Protein AF-0000000071240673 (afdb_homodimer)

Sequence (258 aa):
MHLFNLFVQILSVNHALSIVFADEPKLVPLQKIVELLENSTYVLTCNLFSGAKPIFFEWNKNGQKFSGTTNVRMENTNHYSLLTMTSLTAADSATYECIAKNAYGTASTSTQFVIKGLTEKKIISMKLCMHLFNLFVQILSVNHALSIVFADEPKLVPLQKIVELLENSTYVLTCNLFSGAKPIFFEWNKNGQKFSGTTNVRMENTNHYSLLTMTSLTAADSATYECIAKNAYGTASTSTQFVIKGLTEKKIISMKLC

pLDDT: mean 80.75, std 25.87, range [23.19, 98.81]

Radius of gyration: 22.99 Å; Cα contacts (8 Å, |Δi|>4): 540; chains: 2; bounding box: 48×84×55 Å

Organism: Dermatophagoides farinae (NCBI:txid6954)

Structure (mmCIF, N/CA/C/O backbone):
data_AF-0000000071240673-model_v1
#
loop_
_entity.id
_entity.type
_entity.pdbx_description
1 polymer 'Ig-like domain-containing protein'
#
loop_
_atom_site.group_PDB
_atom_site.id
_atom_site.type_symbol
_atom_site.label_atom_id
_atom_site.label_alt_id
_atom_site.label_comp_id
_atom_site.label_asym_id
_atom_site.label_entity_id
_atom_site.label_seq_id
_atom_site.pdbx_PDB_ins_code
_atom_site.Cartn_x
_atom_site.Cartn_y
_atom_site.Cartn_z
_atom_site.occupancy
_atom_site.B_iso_or_equiv
_atom_site.auth_seq_id
_atom_site.auth_comp_id
_atom_site.auth_asym_id
_atom_site.auth_atom_id
_atom_site.pdbx_PDB_model_num
ATOM 1 N N . MET A 1 1 ? 22.266 -17.406 -26.828 1 23.42 1 MET A N 1
ATOM 2 C CA . MET A 1 1 ? 21.484 -18.641 -26.969 1 23.42 1 MET A CA 1
ATOM 3 C C . MET A 1 1 ? 21.078 -19.188 -25.594 1 23.42 1 MET A C 1
ATOM 5 O O . MET A 1 1 ? 21.781 -20.016 -25.016 1 23.42 1 MET A O 1
ATOM 9 N N . HIS A 1 2 ? 20.703 -18.312 -24.531 1 27.5 2 HIS A N 1
ATOM 10 C CA . HIS A 1 2 ? 20.578 -18.609 -23.109 1 27.5 2 HIS A CA 1
ATOM 11 C C . HIS A 1 2 ? 19.438 -19.594 -22.859 1 27.5 2 HIS A C 1
ATOM 13 O O . HIS A 1 2 ? 18.312 -19.391 -23.328 1 27.5 2 HIS A O 1
ATOM 19 N N . LEU A 1 3 ? 19.734 -20.922 -22.703 1 25.48 3 LEU A N 1
ATOM 20 C CA . LEU A 1 3 ? 18.922 -22.094 -22.422 1 25.48 3 LEU A CA 1
ATOM 21 C C . LEU A 1 3 ? 17.984 -21.844 -21.234 1 25.48 3 LEU A C 1
ATOM 23 O O . LEU A 1 3 ? 18.438 -21.5 -20.141 1 25.48 3 LEU A O 1
ATOM 27 N N . PHE A 1 4 ? 16.797 -21.375 -21.5 1 32.38 4 PHE A N 1
ATOM 28 C CA . PHE A 1 4 ? 15.688 -21.328 -20.562 1 32.38 4 PHE A CA 1
ATOM 29 C C . PHE A 1 4 ? 15.516 -22.688 -19.875 1 32.38 4 PHE A C 1
ATOM 31 O O . PHE A 1 4 ? 15.188 -23.672 -20.516 1 32.38 4 PHE A O 1
ATOM 38 N N . ASN A 1 5 ? 16.438 -23 -18.938 1 30.55 5 ASN A N 1
ATOM 39 C CA . ASN A 1 5 ? 16.312 -24.25 -18.219 1 30.55 5 ASN A CA 1
ATOM 40 C C . ASN A 1 5 ? 14.875 -24.531 -17.781 1 30.55 5 ASN A C 1
ATOM 42 O O . ASN A 1 5 ? 14.367 -23.891 -16.875 1 30.55 5 ASN A O 1
ATOM 46 N N . LEU A 1 6 ? 14.031 -24.859 -18.766 1 33.5 6 LEU A N 1
ATOM 47 C CA . LEU A 1 6 ? 12.711 -25.438 -18.562 1 33.5 6 LEU A CA 1
ATOM 48 C C . LEU A 1 6 ? 12.781 -26.641 -17.625 1 33.5 6 LEU A C 1
ATOM 50 O O . LEU A 1 6 ? 13.312 -27.688 -17.984 1 33.5 6 LEU A O 1
ATOM 54 N N . PHE A 1 7 ? 13.195 -26.438 -16.406 1 32.06 7 PHE A N 1
ATOM 55 C CA . PHE A 1 7 ? 13.133 -27.594 -15.523 1 32.06 7 PHE A CA 1
ATOM 56 C C . PHE A 1 7 ? 11.742 -28.219 -15.539 1 32.06 7 PHE A C 1
ATOM 58 O O . PHE A 1 7 ? 10.805 -27.672 -14.953 1 32.06 7 PHE A O 1
ATOM 65 N N . VAL A 1 8 ? 11.422 -28.781 -16.734 1 35.97 8 VAL A N 1
ATOM 66 C CA . VAL A 1 8 ? 10.25 -29.625 -16.938 1 35.97 8 VAL A CA 1
ATOM 67 C C . VAL A 1 8 ? 10.344 -30.859 -16.047 1 35.97 8 VAL A C 1
ATOM 69 O O . VAL A 1 8 ? 11.258 -31.672 -16.219 1 35.97 8 VAL A O 1
ATOM 72 N N . GLN A 1 9 ? 10.242 -30.766 -14.688 1 34.12 9 GLN A N 1
ATOM 73 C CA . GLN A 1 9 ? 10.086 -32.062 -14.062 1 34.12 9 GLN A CA 1
ATOM 74 C C . GLN A 1 9 ? 8.891 -32.844 -14.641 1 34.12 9 GLN A C 1
ATOM 76 O O . GLN A 1 9 ? 7.766 -32.344 -14.602 1 34.12 9 GLN A O 1
ATOM 81 N N . ILE A 1 10 ? 9.125 -33.562 -15.711 1 35.81 10 ILE A N 1
ATOM 82 C CA . ILE A 1 10 ? 8.281 -34.531 -16.359 1 35.81 10 ILE A CA 1
ATOM 83 C C . ILE A 1 10 ? 7.812 -35.562 -15.352 1 35.81 10 ILE A C 1
ATOM 85 O O . ILE A 1 10 ? 8.609 -36.375 -14.875 1 35.81 10 ILE A O 1
ATOM 89 N N . LEU A 1 11 ? 7.02 -35.281 -14.273 1 37.56 11 LEU A N 1
ATOM 90 C CA . LEU A 1 11 ? 6.422 -36.438 -13.625 1 37.56 11 LEU A CA 1
ATOM 91 C C . LEU A 1 11 ? 5.496 -37.188 -14.586 1 37.56 11 LEU A C 1
ATOM 93 O O . LEU A 1 11 ? 4.855 -36.562 -15.438 1 37.56 11 LEU A O 1
ATOM 97 N N . SER A 1 12 ? 5.641 -38.469 -14.82 1 34.69 12 SER A N 1
ATOM 98 C CA . SER A 1 12 ? 5 -39.531 -15.594 1 34.69 12 SER A CA 1
ATOM 99 C C . SER A 1 12 ? 3.484 -39.344 -15.602 1 34.69 12 SER A C 1
ATOM 101 O O . SER A 1 12 ? 2.838 -39.562 -16.625 1 34.69 12 SER A O 1
ATOM 103 N N . VAL A 1 13 ? 2.672 -39.812 -14.516 1 37.97 13 VAL A N 1
ATOM 104 C CA . VAL A 1 13 ? 1.324 -40.312 -14.734 1 37.97 13 VAL A CA 1
ATOM 105 C C . VAL A 1 13 ? 0.466 -39.25 -15.406 1 37.97 13 VAL A C 1
ATOM 107 O O . VAL A 1 13 ? 0.858 -38.094 -15.477 1 37.97 13 VAL A O 1
ATOM 110 N N . ASN A 1 14 ? -1.112 -39.406 -15.438 1 40.09 14 ASN A N 1
ATOM 111 C CA . ASN A 1 14 ? -2.082 -38.531 -16.094 1 40.09 14 ASN A CA 1
ATOM 112 C C . ASN A 1 14 ? -1.796 -37.062 -15.797 1 40.09 14 ASN A C 1
ATOM 114 O O . ASN A 1 14 ? -2.383 -36.469 -14.883 1 40.09 14 ASN A O 1
ATOM 118 N N . HIS A 1 15 ? -0.65 -36.781 -15.266 1 37.59 15 HIS A N 1
ATOM 119 C CA . HIS A 1 15 ? -0.231 -35.75 -14.32 1 37.59 15 HIS A CA 1
ATOM 120 C C . HIS A 1 15 ? -0.161 -34.375 -14.984 1 37.59 15 HIS A C 1
ATOM 122 O O . HIS A 1 15 ? 0.505 -34.219 -16.016 1 37.59 15 HIS A O 1
ATOM 128 N N . ALA A 1 16 ? -1.284 -33.625 -14.992 1 38.06 16 ALA A N 1
ATOM 129 C CA . ALA A 1 16 ? -1.312 -32.219 -15.359 1 38.06 16 ALA A CA 1
ATOM 130 C C . ALA A 1 16 ? -0.001 -31.531 -14.992 1 38.06 16 ALA A C 1
ATOM 132 O O . ALA A 1 16 ? 0.542 -31.766 -13.906 1 38.06 16 ALA A O 1
ATOM 133 N N . LEU A 1 17 ? 0.947 -31.5 -15.844 1 39.84 17 LEU A N 1
ATOM 134 C CA . LEU A 1 17 ? 2.176 -30.719 -15.773 1 39.84 17 LEU A CA 1
ATOM 135 C C . LEU A 1 17 ? 1.91 -29.344 -15.164 1 39.84 17 LEU A C 1
ATOM 137 O O . LEU A 1 17 ? 1.191 -28.531 -15.75 1 39.84 17 LEU A O 1
ATOM 141 N N . SER A 1 18 ? 1.437 -29.375 -13.906 1 42.78 18 SER A N 1
ATOM 142 C CA . SER A 1 18 ? 1.469 -28 -13.406 1 42.78 18 SER A CA 1
ATOM 143 C C . SER A 1 18 ? 2.857 -27.391 -13.562 1 42.78 18 SER A C 1
ATOM 145 O O . SER A 1 18 ? 3.822 -27.875 -12.961 1 42.78 18 SER A O 1
ATOM 147 N N . ILE A 1 19 ? 3.363 -27.281 -14.75 1 43.53 19 ILE A N 1
ATOM 148 C CA . ILE A 1 19 ? 4.594 -26.531 -14.992 1 43.53 19 ILE A CA 1
ATOM 149 C C . ILE A 1 19 ? 4.625 -25.297 -14.109 1 43.53 19 ILE A C 1
ATOM 151 O O . ILE A 1 19 ? 3.775 -24.406 -14.242 1 43.53 19 ILE A O 1
ATOM 155 N N . VAL A 1 20 ? 4.816 -25.5 -12.875 1 45.72 20 VAL A N 1
ATOM 156 C CA . VAL A 1 20 ? 5.117 -24.281 -12.117 1 45.72 20 VAL A CA 1
ATOM 157 C C . VAL A 1 20 ? 6.324 -23.578 -12.727 1 45.72 20 VAL A C 1
ATOM 159 O O . VAL A 1 20 ? 7.426 -24.141 -12.758 1 45.72 20 VAL A O 1
ATOM 162 N N . PHE A 1 21 ? 6.293 -23.047 -13.961 1 49.56 21 PHE A N 1
ATOM 163 C CA . PHE A 1 21 ? 7.32 -22.219 -14.586 1 49.56 21 PHE A CA 1
ATOM 164 C C . PHE A 1 21 ? 7.992 -21.328 -13.555 1 49.56 21 PHE A C 1
ATOM 166 O O . PHE A 1 21 ? 7.328 -20.797 -12.664 1 49.56 21 PHE A O 1
ATOM 173 N N . ALA A 1 22 ? 9.32 -21.781 -13.234 1 64.31 22 ALA A N 1
ATOM 174 C CA . ALA A 1 22 ? 10.25 -20.844 -12.617 1 64.31 22 ALA A CA 1
ATOM 175 C C . ALA A 1 22 ? 10.141 -19.469 -13.258 1 64.31 22 ALA A C 1
ATOM 177 O O . ALA A 1 22 ? 10.445 -19.297 -14.438 1 64.31 22 ALA A O 1
ATOM 178 N N . ASP A 1 23 ? 9.484 -18.562 -12.82 1 86.69 23 ASP A N 1
ATOM 179 C CA . ASP A 1 23 ? 9.141 -17.297 -13.453 1 86.69 23 ASP A CA 1
ATOM 180 C C . ASP A 1 23 ? 9.844 -16.125 -12.766 1 86.69 23 ASP A C 1
ATOM 182 O O . ASP A 1 23 ? 10.07 -16.156 -11.555 1 86.69 23 ASP A O 1
ATOM 186 N N . GLU A 1 24 ? 10.383 -15.352 -13.664 1 95.62 24 GLU A N 1
ATOM 187 C CA . GLU A 1 24 ? 10.891 -14.062 -13.195 1 95.62 24 GLU A CA 1
ATOM 188 C C . GLU A 1 24 ? 9.812 -13.281 -12.453 1 95.62 24 GLU A C 1
ATOM 190 O O . GLU A 1 24 ? 8.625 -13.562 -12.602 1 95.62 24 GLU A O 1
ATOM 195 N N . PRO A 1 25 ? 10.258 -12.406 -11.68 1 97.69 25 PRO A N 1
ATOM 196 C CA . PRO A 1 25 ? 9.242 -11.641 -10.945 1 97.69 25 PRO A CA 1
ATOM 197 C C . PRO A 1 25 ? 8.383 -10.773 -11.867 1 97.69 25 PRO A C 1
ATOM 199 O O . PRO A 1 25 ? 8.883 -10.234 -12.859 1 97.69 25 PRO A O 1
ATOM 202 N N . LYS A 1 26 ? 7.172 -10.727 -11.539 1 96.94 26 LYS A N 1
ATOM 203 C CA . LYS A 1 26 ? 6.223 -9.719 -12 1 96.94 26 LYS A CA 1
ATOM 204 C C . LYS A 1 26 ? 5.598 -8.969 -10.828 1 96.94 26 LYS A C 1
ATOM 206 O O . LYS A 1 26 ? 5.156 -9.586 -9.852 1 96.94 26 LYS A O 1
ATOM 211 N N . LEU A 1 27 ? 5.582 -7.648 -10.953 1 98.56 27 LEU A N 1
ATOM 212 C CA . LEU A 1 27 ? 5.117 -6.836 -9.836 1 98.56 27 LEU A CA 1
ATOM 213 C C . LEU A 1 27 ? 3.76 -6.211 -10.141 1 98.56 27 LEU A C 1
ATOM 215 O O . LEU A 1 27 ? 3.459 -5.914 -11.305 1 98.56 27 LEU A O 1
ATOM 219 N N . VAL A 1 28 ? 2.984 -6.086 -9.078 1 98.5 28 VAL A N 1
ATOM 220 C CA . VAL A 1 28 ? 1.795 -5.254 -9.195 1 98.5 28 VAL A CA 1
ATOM 221 C C . VAL A 1 28 ? 2.203 -3.791 -9.375 1 98.5 28 VAL A C 1
ATOM 223 O O . VAL A 1 28 ? 2.994 -3.264 -8.586 1 98.5 28 VAL A O 1
ATOM 226 N N . PRO A 1 29 ? 1.621 -3.121 -10.352 1 98.44 29 PRO A N 1
ATOM 227 C CA . PRO A 1 29 ? 2.061 -1.748 -10.609 1 98.44 29 PRO A CA 1
ATOM 228 C C . PRO A 1 29 ? 1.709 -0.794 -9.469 1 98.44 29 PRO A C 1
ATOM 230 O O . PRO A 1 29 ? 0.627 -0.898 -8.883 1 98.44 29 PRO A O 1
ATOM 233 N N . LEU A 1 30 ? 2.633 0.106 -9.219 1 98.44 30 LEU A N 1
ATOM 234 C CA . LEU A 1 30 ? 2.383 1.184 -8.266 1 98.44 30 LEU A CA 1
ATOM 235 C C . LEU A 1 30 ? 1.631 2.33 -8.93 1 98.44 30 LEU A C 1
ATOM 237 O O . LEU A 1 30 ? 1.636 2.453 -10.156 1 98.44 30 LEU A O 1
ATOM 241 N N . GLN A 1 31 ? 0.967 3.094 -8.047 1 96.94 31 GLN A N 1
ATOM 242 C CA . GLN A 1 31 ? 0.428 4.352 -8.562 1 96.94 31 GLN A CA 1
ATOM 243 C C . GLN A 1 31 ? 1.536 5.238 -9.117 1 96.94 31 GLN A C 1
ATOM 245 O O . GLN A 1 31 ? 2.641 5.281 -8.57 1 96.94 31 GLN A O 1
ATOM 250 N N . LYS A 1 32 ? 1.143 5.977 -10.164 1 96.06 32 LYS A N 1
ATOM 251 C CA . LYS A 1 32 ? 2.182 6.75 -10.836 1 96.06 32 LYS A CA 1
ATOM 252 C C . LYS A 1 32 ? 2.613 7.945 -9.984 1 96.06 32 LYS A C 1
ATOM 254 O O . LYS A 1 32 ? 3.807 8.219 -9.859 1 96.06 32 LYS A O 1
ATOM 259 N N . ILE A 1 33 ? 1.623 8.656 -9.539 1 96.56 33 ILE A N 1
ATOM 260 C CA . ILE A 1 33 ? 1.901 9.836 -8.719 1 96.56 33 ILE A CA 1
ATOM 261 C C . ILE A 1 33 ? 1.105 9.758 -7.422 1 96.56 33 ILE A C 1
ATOM 263 O O . ILE A 1 33 ? -0.074 9.398 -7.426 1 96.56 33 ILE A O 1
ATOM 267 N N . VAL A 1 34 ? 1.774 10.062 -6.32 1 97.81 34 VAL A N 1
ATOM 268 C CA . VAL A 1 34 ? 1.133 10.125 -5.012 1 97.81 34 VAL A CA 1
ATOM 269 C C . VAL A 1 34 ? 1.397 11.484 -4.371 1 97.81 34 VAL A C 1
ATOM 271 O O . VAL A 1 34 ? 2.551 11.906 -4.242 1 97.81 34 VAL A O 1
ATOM 274 N N . GLU A 1 35 ? 0.333 12.164 -4.004 1 97.56 35 GLU A N 1
ATOM 275 C CA . GLU A 1 35 ? 0.456 13.422 -3.283 1 97.56 35 GLU A CA 1
ATOM 276 C C . GLU A 1 35 ? 0.343 13.219 -1.776 1 97.56 35 GLU A C 1
ATOM 278 O O . GLU A 1 35 ? -0.621 12.617 -1.299 1 97.56 35 GLU A O 1
ATOM 283 N N . LEU A 1 36 ? 1.31 13.828 -1.082 1 97.81 36 LEU A N 1
ATOM 284 C CA . LEU A 1 36 ? 1.383 13.641 0.363 1 97.81 36 LEU A CA 1
ATOM 285 C C . LEU A 1 36 ? 1.582 14.977 1.076 1 97.81 36 LEU A C 1
ATOM 287 O O . LEU A 1 36 ? 1.964 15.969 0.451 1 97.81 36 LEU A O 1
ATOM 291 N N . LEU A 1 37 ? 1.291 14.938 2.365 1 95.56 37 LEU A N 1
ATOM 292 C CA . LEU A 1 37 ? 1.432 16.141 3.17 1 95.56 37 LEU A CA 1
ATOM 293 C C . LEU A 1 37 ? 2.727 16.109 3.975 1 95.56 37 LEU A C 1
ATOM 295 O O . LEU A 1 37 ? 3.117 15.07 4.492 1 95.56 37 LEU A O 1
ATOM 299 N N . GLU A 1 38 ? 3.285 17.297 4.145 1 95.19 38 GLU A N 1
ATOM 300 C CA . GLU A 1 38 ? 4.469 17.422 4.992 1 95.19 38 GLU A CA 1
ATOM 301 C C . GLU A 1 38 ? 4.184 16.922 6.406 1 95.19 38 GLU A C 1
ATOM 303 O O . GLU A 1 38 ? 3.062 17.062 6.902 1 95.19 38 GLU A O 1
ATOM 308 N N . ASN A 1 39 ? 5.191 16.312 7.027 1 94.31 39 ASN A N 1
ATOM 309 C CA . ASN A 1 39 ? 5.199 15.852 8.406 1 94.31 39 ASN A CA 1
ATOM 310 C C . ASN A 1 39 ? 4.281 14.648 8.602 1 94.31 39 ASN A C 1
ATOM 312 O O . ASN A 1 39 ? 4.02 14.234 9.734 1 94.31 39 ASN A O 1
ATOM 316 N N . SER A 1 40 ? 3.818 14.125 7.488 1 95.44 40 SER A N 1
ATOM 317 C CA . SER A 1 40 ? 2.957 12.953 7.582 1 95.44 40 SER A CA 1
ATOM 318 C C . SER A 1 40 ? 3.77 11.664 7.523 1 95.44 40 SER A C 1
ATOM 320 O O . SER A 1 40 ? 4.98 11.695 7.297 1 95.44 40 SER A O 1
ATOM 322 N N . THR A 1 41 ? 3.146 10.609 7.93 1 97.31 41 THR A N 1
ATOM 323 C CA . THR A 1 41 ? 3.646 9.25 7.77 1 97.31 41 THR A CA 1
ATOM 324 C C . THR A 1 41 ? 2.975 8.562 6.586 1 97.31 41 THR A C 1
ATOM 326 O O . THR A 1 41 ? 1.765 8.695 6.387 1 97.31 41 THR A O 1
ATOM 329 N N . TYR A 1 42 ? 3.793 7.902 5.812 1 97.94 42 TYR A N 1
ATOM 330 C CA . TYR A 1 42 ? 3.26 7.18 4.66 1 97.94 42 TYR A CA 1
ATOM 331 C C . TYR A 1 42 ? 3.873 5.789 4.559 1 97.94 42 TYR A C 1
ATOM 333 O O . TYR A 1 42 ? 5.074 5.617 4.773 1 97.94 42 TYR A O 1
ATOM 341 N N . VAL A 1 43 ? 3.055 4.781 4.25 1 98.19 43 VAL A N 1
ATOM 342 C CA . VAL A 1 43 ? 3.494 3.408 4.027 1 98.19 43 VAL A CA 1
ATOM 343 C C . VAL A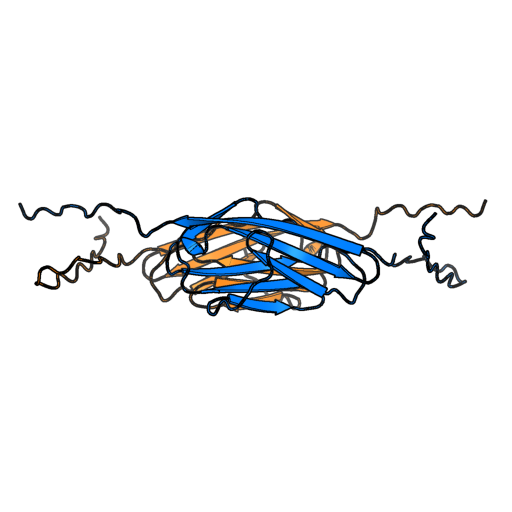 1 43 ? 3.205 3 2.584 1 98.19 43 VAL A C 1
ATOM 345 O O . VAL A 1 43 ? 2.057 3.053 2.137 1 98.19 43 VAL A O 1
ATOM 348 N N . LEU A 1 44 ? 4.203 2.596 1.885 1 98.19 44 LEU A N 1
ATOM 349 C CA . LEU A 1 44 ? 4.137 2.129 0.504 1 98.19 44 LEU A CA 1
ATOM 350 C C . LEU A 1 44 ? 4.402 0.629 0.424 1 98.19 44 LEU A C 1
ATOM 352 O O . LEU A 1 44 ? 5.367 0.132 1.005 1 98.19 44 LEU A O 1
ATOM 356 N N . THR A 1 45 ? 3.52 -0.104 -0.227 1 98.44 45 THR A N 1
ATOM 357 C CA . THR A 1 45 ? 3.701 -1.546 -0.353 1 98.44 45 THR A CA 1
ATOM 358 C C . THR A 1 45 ? 3.975 -1.933 -1.804 1 98.44 45 THR A C 1
ATOM 360 O O . THR A 1 45 ? 3.281 -1.475 -2.715 1 98.44 45 THR A O 1
ATOM 363 N N . CYS A 1 46 ? 4.98 -2.695 -1.989 1 98.81 46 CYS A N 1
ATOM 364 C CA . CYS A 1 46 ? 5.305 -3.332 -3.262 1 98.81 46 CYS A CA 1
ATOM 365 C C . CYS A 1 46 ? 4.957 -4.816 -3.234 1 98.81 46 CYS A C 1
ATOM 367 O O . CYS A 1 46 ? 5.531 -5.578 -2.455 1 98.81 46 CYS A O 1
ATOM 369 N N . ASN A 1 47 ? 4.047 -5.223 -4.176 1 98.75 47 ASN A N 1
ATOM 370 C CA . ASN A 1 47 ? 3.521 -6.586 -4.152 1 98.75 47 ASN A CA 1
ATOM 371 C C . ASN A 1 47 ? 3.994 -7.391 -5.359 1 98.75 47 ASN A C 1
ATOM 373 O O . ASN A 1 47 ? 4.031 -6.875 -6.477 1 98.75 47 ASN A O 1
ATOM 377 N N . LEU A 1 48 ? 4.312 -8.625 -5.008 1 98.19 48 LEU A N 1
ATOM 378 C CA . LEU A 1 48 ? 4.602 -9.586 -6.07 1 98.19 48 LEU A CA 1
ATOM 379 C C . LEU A 1 48 ? 3.316 -10.062 -6.738 1 98.19 48 LEU A C 1
ATOM 381 O O . LEU A 1 48 ? 2.363 -10.445 -6.059 1 98.19 48 LEU A O 1
ATOM 385 N N . PHE A 1 49 ? 3.26 -9.906 -8.078 1 96.94 49 PHE A N 1
ATOM 386 C CA . PHE A 1 49 ? 2.168 -10.516 -8.82 1 96.94 49 PHE A CA 1
ATOM 387 C C . PHE A 1 49 ? 2.418 -12.008 -9.023 1 96.94 49 PHE A C 1
ATOM 389 O O . PHE A 1 49 ? 1.558 -12.836 -8.719 1 96.94 49 PHE A O 1
ATOM 396 N N . SER A 1 50 ? 3.607 -12.258 -9.492 1 93.62 50 SER A N 1
ATOM 397 C CA . SER A 1 50 ? 4.09 -13.625 -9.672 1 93.62 50 SER A CA 1
ATOM 398 C C . SER A 1 50 ? 5.617 -13.672 -9.664 1 93.62 50 SER A C 1
ATOM 400 O O . SER A 1 50 ? 6.277 -12.648 -9.797 1 93.62 50 SER A O 1
ATOM 402 N N . GLY A 1 51 ? 6.09 -14.977 -9.406 1 94.62 51 GLY A N 1
ATOM 403 C CA . GLY A 1 51 ? 7.531 -15.195 -9.414 1 94.62 51 GLY A CA 1
ATOM 404 C C . GLY A 1 51 ? 7.969 -16.312 -8.484 1 94.62 51 GLY A C 1
ATOM 405 O O . GLY A 1 51 ? 7.422 -16.469 -7.395 1 94.62 51 GLY A O 1
ATOM 406 N N . ALA A 1 52 ? 9.023 -16.969 -8.961 1 93.62 52 ALA A N 1
ATOM 407 C CA . ALA A 1 52 ? 9.555 -18.062 -8.156 1 93.62 52 ALA A CA 1
ATOM 408 C C . ALA A 1 52 ? 10.273 -17.531 -6.914 1 93.62 52 ALA A C 1
ATOM 410 O O . ALA A 1 52 ? 10.969 -16.516 -6.98 1 93.62 52 ALA A O 1
ATOM 411 N N . LYS A 1 53 ? 10.062 -18.297 -5.871 1 94.62 53 LYS A N 1
ATOM 412 C CA . LYS A 1 53 ? 10.758 -17.922 -4.637 1 94.62 53 LYS A CA 1
ATOM 413 C C . LYS A 1 53 ? 12.133 -18.578 -4.562 1 94.62 53 LYS A C 1
ATOM 415 O O . LYS A 1 53 ? 12.344 -19.656 -5.129 1 94.62 53 LYS A O 1
ATOM 420 N N . PRO A 1 54 ? 13.07 -17.938 -3.906 1 97 54 PRO A N 1
ATOM 421 C CA . PRO A 1 54 ? 12.945 -16.734 -3.092 1 97 54 PRO A CA 1
ATOM 422 C C . PRO A 1 54 ? 12.984 -15.453 -3.924 1 97 54 PRO A C 1
ATOM 424 O O . PRO A 1 54 ? 13.609 -15.422 -4.988 1 97 54 PRO A O 1
ATOM 427 N N . ILE A 1 55 ? 12.258 -14.43 -3.406 1 97.81 55 ILE A N 1
ATOM 428 C CA . ILE A 1 55 ? 12.242 -13.094 -3.992 1 97.81 55 ILE A CA 1
ATOM 429 C C . ILE A 1 55 ? 13.016 -12.125 -3.096 1 97.81 55 ILE A C 1
ATOM 431 O O . ILE A 1 55 ? 12.828 -12.109 -1.878 1 97.81 55 ILE A O 1
ATOM 435 N N . PHE A 1 56 ? 13.852 -11.281 -3.719 1 98.25 56 PHE A N 1
ATOM 436 C CA . PHE A 1 56 ? 14.57 -10.234 -3.004 1 98.25 56 PHE A CA 1
ATOM 437 C C . PHE A 1 56 ? 14.125 -8.859 -3.469 1 98.25 56 PHE A C 1
ATOM 439 O O . PHE A 1 56 ? 14.164 -8.555 -4.664 1 98.25 56 PHE A O 1
ATOM 446 N N . PHE A 1 57 ? 13.781 -8.023 -2.467 1 98.19 57 PHE A N 1
ATOM 447 C CA . PHE A 1 57 ? 13.312 -6.68 -2.793 1 98.19 57 PHE A CA 1
ATOM 448 C C . PHE A 1 57 ? 14.367 -5.637 -2.438 1 98.19 57 PHE A C 1
ATOM 450 O O . PHE A 1 57 ? 15.094 -5.789 -1.452 1 98.19 57 PHE A O 1
ATOM 457 N N . GLU A 1 58 ? 14.336 -4.609 -3.273 1 97.06 58 GLU A N 1
ATOM 458 C CA . GLU A 1 58 ? 15.109 -3.396 -3.025 1 97.06 58 GLU A CA 1
ATOM 459 C C . GLU A 1 58 ? 14.312 -2.148 -3.406 1 97.06 58 GLU A C 1
ATOM 461 O O . GLU A 1 58 ? 13.406 -2.215 -4.234 1 97.06 58 GLU A O 1
ATOM 466 N N . TRP A 1 59 ? 14.719 -1.086 -2.74 1 97.38 59 TRP A N 1
ATOM 467 C CA . TRP A 1 59 ? 14.125 0.199 -3.092 1 97.38 59 TRP A CA 1
ATOM 468 C C . TRP A 1 59 ? 15.195 1.208 -3.482 1 97.38 59 TRP A C 1
ATOM 470 O O . TRP A 1 59 ? 16.25 1.276 -2.85 1 97.38 59 TRP A O 1
ATOM 480 N N . ASN A 1 60 ? 14.844 1.945 -4.523 1 97.06 60 ASN A N 1
ATOM 481 C CA . ASN A 1 60 ? 15.672 3.084 -4.906 1 97.06 60 ASN A CA 1
ATOM 482 C C . ASN A 1 60 ? 14.914 4.398 -4.777 1 97.06 60 ASN A C 1
ATOM 484 O O . ASN A 1 60 ? 13.719 4.457 -5.062 1 97.06 60 ASN A O 1
ATOM 488 N N . LYS A 1 61 ? 15.617 5.359 -4.32 1 96.62 61 LYS A N 1
ATOM 489 C CA . LYS A 1 61 ? 15.172 6.746 -4.344 1 96.62 61 LYS A CA 1
ATOM 490 C C . LYS A 1 61 ? 15.984 7.566 -5.348 1 96.62 61 LYS A C 1
ATOM 492 O O . LYS A 1 61 ? 17.188 7.727 -5.191 1 96.62 61 LYS A O 1
ATOM 497 N N . ASN A 1 62 ? 15.242 8.062 -6.332 1 96.5 62 ASN A N 1
ATOM 498 C CA . ASN A 1 62 ? 15.906 8.789 -7.406 1 96.5 62 ASN A CA 1
ATOM 499 C C . ASN A 1 62 ? 17.078 7.988 -7.988 1 96.5 62 ASN A C 1
ATOM 501 O O . ASN A 1 62 ? 18.172 8.523 -8.18 1 96.5 62 ASN A O 1
ATOM 505 N N . GLY A 1 63 ? 16.812 6.777 -8.133 1 96.25 63 GLY A N 1
ATOM 506 C CA . GLY A 1 63 ? 17.766 5.922 -8.828 1 96.25 63 GLY A CA 1
ATOM 507 C C . GLY A 1 63 ? 18.891 5.441 -7.938 1 96.25 63 GLY A C 1
ATOM 508 O O . GLY A 1 63 ? 19.766 4.695 -8.383 1 96.25 63 GLY A O 1
ATOM 509 N N . GLN A 1 64 ? 18.859 5.809 -6.695 1 94.81 64 GLN A N 1
ATOM 510 C CA . GLN A 1 64 ? 19.906 5.395 -5.766 1 94.81 64 GLN A CA 1
ATOM 511 C C . GLN A 1 64 ? 19.312 4.609 -4.594 1 94.81 64 GLN A C 1
ATOM 513 O O . GLN A 1 64 ? 18.219 4.902 -4.137 1 94.81 64 GLN A O 1
ATOM 518 N N . LYS A 1 65 ? 20.203 3.682 -4.109 1 91.88 65 LYS A N 1
ATOM 519 C CA . LYS A 1 65 ? 19.797 2.951 -2.914 1 91.88 65 LYS A CA 1
ATOM 520 C C . LYS A 1 65 ? 19.641 3.887 -1.719 1 91.88 65 LYS A C 1
ATOM 522 O O . LYS A 1 65 ? 20.312 4.914 -1.641 1 91.88 65 LYS A O 1
ATOM 527 N N . PHE A 1 66 ? 18.641 3.514 -0.845 1 86.75 66 PHE A N 1
ATOM 528 C CA . PHE A 1 66 ? 18.469 4.32 0.36 1 86.75 66 PHE A CA 1
ATOM 529 C C . PHE A 1 66 ? 19.766 4.352 1.17 1 86.75 66 PHE A C 1
ATOM 531 O O . PHE A 1 66 ? 20.438 3.33 1.306 1 86.75 66 PHE A O 1
ATOM 538 N N . SER A 1 67 ? 20.234 5.465 1.361 1 75.62 67 SER A N 1
ATOM 539 C CA . SER A 1 67 ? 21.422 5.602 2.191 1 75.62 67 SER A CA 1
ATOM 540 C C . SER A 1 67 ? 21.156 6.488 3.402 1 75.62 67 SER A C 1
ATOM 542 O O . SER A 1 67 ? 20.797 7.66 3.254 1 75.62 67 SER A O 1
ATOM 544 N N . GLY A 1 68 ? 21.344 5.875 4.559 1 67.94 68 GLY A N 1
ATOM 545 C CA . GLY A 1 68 ? 21.453 6.699 5.75 1 67.94 68 GLY A CA 1
ATOM 546 C C . GLY A 1 68 ? 20.141 7.387 6.121 1 67.94 68 GLY A C 1
ATOM 547 O O . GLY A 1 68 ? 20.156 8.477 6.691 1 67.94 68 GLY A O 1
ATOM 548 N N . THR A 1 69 ? 19.109 7.133 5.523 1 75.25 69 THR A N 1
ATOM 549 C CA . THR A 1 69 ? 17.875 7.816 5.887 1 75.25 69 THR A CA 1
ATOM 550 C C . THR A 1 69 ? 17.297 7.234 7.172 1 75.25 69 THR A C 1
ATOM 552 O O . THR A 1 69 ? 17.219 6.012 7.328 1 75.25 69 THR A O 1
ATOM 555 N N . THR A 1 70 ? 17.047 8.156 8.117 1 85.38 70 THR A N 1
ATOM 556 C CA . THR A 1 70 ? 16.594 7.711 9.43 1 85.38 70 THR A CA 1
ATOM 557 C C . THR A 1 70 ? 15.07 7.609 9.469 1 85.38 70 THR A C 1
ATOM 559 O O . THR A 1 70 ? 14.516 6.969 10.359 1 85.38 70 THR A O 1
ATOM 562 N N . ASN A 1 71 ? 14.43 8.227 8.508 1 93.38 71 ASN A N 1
ATOM 563 C CA . ASN A 1 71 ? 12.969 8.273 8.586 1 93.38 71 ASN A CA 1
ATOM 564 C C . ASN A 1 71 ? 12.328 7.191 7.723 1 93.38 71 ASN A C 1
ATOM 566 O O . ASN A 1 71 ? 11.141 7.273 7.402 1 93.38 71 ASN A O 1
ATOM 570 N N . VAL A 1 72 ? 13.148 6.246 7.273 1 94.88 72 VAL A N 1
ATOM 571 C CA . VAL A 1 72 ? 12.633 5.223 6.371 1 94.88 72 VAL A CA 1
ATOM 572 C C . VAL A 1 72 ? 12.883 3.836 6.965 1 94.88 72 VAL A C 1
ATOM 574 O O . VAL A 1 72 ? 13.977 3.547 7.445 1 94.88 72 VAL A O 1
ATOM 577 N N . ARG A 1 73 ? 11.906 3.002 7.035 1 95.06 73 ARG A N 1
ATOM 578 C CA . ARG A 1 73 ? 11.992 1.602 7.434 1 95.06 73 ARG A CA 1
ATOM 579 C C . ARG A 1 73 ? 11.461 0.686 6.336 1 95.06 73 ARG A C 1
ATOM 581 O O . ARG A 1 73 ? 10.391 0.929 5.777 1 95.06 73 ARG A O 1
ATOM 588 N N . MET A 1 74 ? 12.289 -0.353 6.117 1 95.25 74 MET A N 1
ATOM 589 C CA . MET A 1 74 ? 11.906 -1.312 5.082 1 95.25 74 MET A CA 1
ATOM 590 C C . MET A 1 74 ? 11.664 -2.693 5.684 1 95.25 74 MET A C 1
ATOM 592 O O . MET A 1 74 ? 12.445 -3.158 6.516 1 95.25 74 MET A O 1
ATOM 596 N N . GLU A 1 75 ? 10.602 -3.314 5.359 1 95.94 75 GLU A N 1
ATOM 597 C CA . GL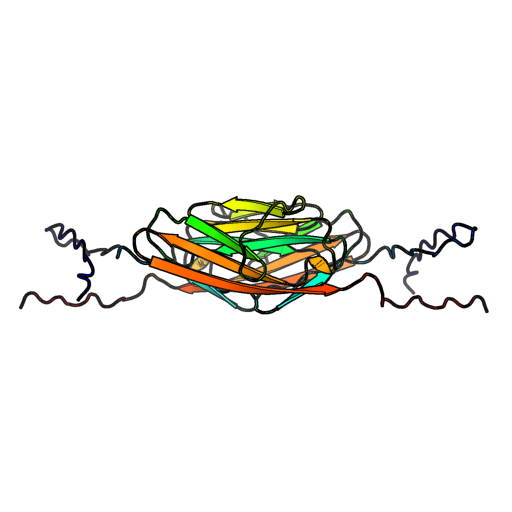U A 1 75 ? 10.297 -4.699 5.711 1 95.94 75 GLU A CA 1
ATOM 598 C C . GLU A 1 75 ? 10.039 -5.539 4.465 1 95.94 75 GLU A C 1
ATOM 600 O O . GLU A 1 75 ? 9.141 -5.242 3.68 1 95.94 75 GLU A O 1
ATOM 605 N N . ASN A 1 76 ? 10.836 -6.645 4.34 1 97.44 76 ASN A N 1
ATOM 606 C CA . ASN A 1 76 ? 10.758 -7.488 3.148 1 97.44 76 ASN A CA 1
ATOM 607 C C . ASN A 1 76 ? 10.281 -8.898 3.492 1 97.44 76 ASN A C 1
ATOM 609 O O . ASN A 1 76 ? 10.688 -9.469 4.508 1 97.44 76 ASN A O 1
ATOM 613 N N . THR A 1 77 ? 9.414 -9.398 2.676 1 97.62 77 THR A N 1
ATOM 614 C CA . THR A 1 77 ? 9.023 -10.805 2.674 1 97.62 77 THR A CA 1
ATOM 615 C C . THR A 1 77 ? 9.258 -11.43 1.299 1 97.62 77 THR A C 1
ATOM 617 O O . THR A 1 77 ? 9.82 -10.789 0.409 1 97.62 77 THR A O 1
ATOM 620 N N . ASN A 1 78 ? 8.828 -12.664 1.164 1 97 78 ASN A N 1
ATOM 621 C CA . ASN A 1 78 ? 8.906 -13.328 -0.134 1 97 78 ASN A CA 1
ATOM 622 C C . ASN A 1 78 ? 7.758 -12.906 -1.046 1 97 78 ASN A C 1
ATOM 624 O O . ASN A 1 78 ? 7.734 -13.258 -2.227 1 97 78 ASN A O 1
ATOM 628 N N . HIS A 1 79 ? 6.82 -12.078 -0.545 1 97.19 79 HIS A N 1
ATOM 629 C CA . HIS A 1 79 ? 5.613 -11.766 -1.302 1 97.19 79 HIS A CA 1
ATOM 630 C C . HIS A 1 79 ? 5.477 -10.266 -1.537 1 97.19 79 HIS A C 1
ATOM 632 O O . HIS A 1 79 ? 4.855 -9.836 -2.512 1 97.19 79 HIS A O 1
ATOM 638 N N . TYR A 1 80 ? 5.996 -9.5 -0.641 1 98.25 80 TYR A N 1
ATOM 639 C CA . TYR A 1 80 ? 5.852 -8.055 -0.743 1 98.25 80 TYR A CA 1
ATOM 640 C C . TYR A 1 80 ? 6.949 -7.336 0.033 1 98.25 80 TYR A C 1
ATOM 642 O O . TYR A 1 80 ? 7.664 -7.957 0.823 1 98.25 80 TYR A O 1
ATOM 650 N N . SER A 1 81 ? 7.16 -6.098 -0.196 1 98.25 81 SER A N 1
ATOM 651 C CA . SER A 1 81 ? 8.023 -5.191 0.556 1 98.25 81 SER A CA 1
ATOM 652 C C . SER A 1 81 ? 7.25 -3.969 1.038 1 98.25 81 SER A C 1
ATOM 654 O O . SER A 1 81 ? 6.441 -3.406 0.296 1 98.25 81 SER A O 1
ATOM 656 N N . LEU A 1 82 ? 7.469 -3.637 2.303 1 97.75 82 LEU A N 1
ATOM 657 C CA . LEU A 1 82 ? 6.863 -2.447 2.896 1 97.75 82 LEU A CA 1
ATOM 658 C C . LEU A 1 82 ? 7.906 -1.357 3.109 1 97.75 82 LEU A C 1
ATOM 660 O O . LEU A 1 82 ? 8.961 -1.607 3.695 1 97.75 82 LEU A O 1
ATOM 664 N N . LEU A 1 83 ? 7.605 -0.226 2.592 1 97.38 83 LEU A N 1
ATOM 665 C CA . LEU A 1 83 ? 8.422 0.963 2.828 1 97.38 83 LEU A CA 1
ATOM 666 C C . LEU A 1 83 ? 7.66 1.979 3.678 1 97.38 83 LEU A C 1
ATOM 668 O O . LEU A 1 83 ? 6.695 2.588 3.213 1 97.38 83 LEU A O 1
ATOM 672 N N . THR A 1 84 ? 8.094 2.17 4.934 1 97.38 84 THR A N 1
ATOM 673 C CA . THR A 1 84 ? 7.484 3.137 5.84 1 97.38 84 THR A CA 1
ATOM 674 C C . THR A 1 84 ? 8.336 4.398 5.938 1 97.38 84 THR A C 1
ATOM 676 O O . THR A 1 84 ? 9.531 4.328 6.242 1 97.38 84 THR A O 1
ATOM 679 N N . MET A 1 85 ? 7.758 5.516 5.695 1 97.44 85 MET A N 1
ATOM 680 C CA . MET A 1 85 ? 8.422 6.812 5.801 1 97.44 85 MET A CA 1
ATOM 681 C C . MET A 1 85 ? 7.703 7.715 6.793 1 97.44 85 MET A C 1
ATOM 683 O O . MET A 1 85 ? 6.477 7.84 6.75 1 97.44 85 MET A O 1
ATOM 687 N N . THR A 1 86 ? 8.406 8.305 7.66 1 97.19 86 THR A N 1
ATOM 688 C CA . THR A 1 86 ? 7.828 9.164 8.68 1 97.19 86 THR A CA 1
ATOM 689 C C . THR A 1 86 ? 8.367 10.586 8.555 1 97.19 86 THR A C 1
ATOM 691 O O . THR A 1 86 ? 9.422 10.805 7.965 1 97.19 86 THR A O 1
ATOM 694 N N . SER A 1 87 ? 7.57 11.578 9.062 1 96.06 87 SER A N 1
ATOM 695 C CA . SER A 1 87 ? 7.988 12.977 9.117 1 96.06 87 SER A CA 1
ATOM 696 C C . SER A 1 87 ? 8.445 13.461 7.746 1 96.06 87 SER A C 1
ATOM 698 O O . SER A 1 87 ? 9.539 14.016 7.613 1 96.06 87 SER A O 1
ATOM 700 N N . LEU A 1 88 ? 7.629 13.312 6.785 1 96.5 88 LEU A N 1
ATOM 701 C CA . LEU A 1 88 ? 7.945 13.625 5.398 1 96.5 88 LEU A CA 1
ATOM 702 C C . LEU A 1 88 ? 8.219 15.109 5.227 1 96.5 88 LEU A C 1
ATOM 704 O O . LEU A 1 88 ? 7.555 15.945 5.848 1 96.5 88 LEU A O 1
ATOM 708 N N . THR A 1 89 ? 9.195 15.422 4.387 1 95.44 89 THR A N 1
ATOM 709 C CA . THR A 1 89 ? 9.531 16.797 4.02 1 95.44 89 THR A CA 1
ATOM 710 C C . THR A 1 89 ? 9.594 16.953 2.504 1 95.44 89 THR A C 1
ATOM 712 O O . THR A 1 89 ? 9.477 15.969 1.769 1 95.44 89 THR A O 1
ATOM 715 N N . ALA A 1 90 ? 9.727 18.141 2.074 1 94.94 90 ALA A N 1
ATOM 716 C CA . ALA A 1 90 ? 9.852 18.422 0.646 1 94.94 90 ALA A CA 1
ATOM 717 C C . ALA A 1 90 ? 10.984 17.609 0.028 1 94.94 90 ALA A C 1
ATOM 719 O O . ALA A 1 90 ? 10.906 17.219 -1.14 1 94.94 90 ALA A O 1
ATOM 720 N N . ALA A 1 91 ? 12.008 17.297 0.841 1 93.44 91 ALA A N 1
ATOM 721 C CA . ALA A 1 91 ? 13.156 16.531 0.357 1 93.44 91 ALA A CA 1
ATOM 722 C C . ALA A 1 91 ? 12.766 15.102 0.004 1 93.44 91 ALA A C 1
ATOM 724 O O . ALA A 1 91 ? 13.508 14.391 -0.681 1 93.44 91 ALA A O 1
ATOM 725 N N . ASP A 1 92 ? 11.656 14.766 0.479 1 95.44 92 ASP A N 1
ATOM 726 C CA . ASP A 1 92 ? 11.188 13.398 0.226 1 95.44 92 ASP A CA 1
ATOM 727 C C . ASP A 1 92 ? 10.391 13.328 -1.074 1 95.44 92 ASP A C 1
ATOM 729 O O . ASP A 1 92 ? 9.961 12.242 -1.479 1 95.44 92 ASP A O 1
ATOM 733 N N . SER A 1 93 ? 10.141 14.469 -1.71 1 96.94 93 SER A N 1
ATOM 734 C CA . SER A 1 93 ? 9.586 14.453 -3.059 1 96.94 93 SER A CA 1
ATOM 735 C C . SER A 1 93 ? 10.57 13.852 -4.055 1 96.94 93 SER A C 1
ATOM 737 O O . SER A 1 93 ? 11.539 14.5 -4.445 1 96.94 93 SER A O 1
ATOM 739 N N . ALA A 1 94 ? 10.297 12.633 -4.516 1 97 94 ALA A N 1
ATOM 740 C CA . ALA A 1 94 ? 11.227 11.875 -5.344 1 97 94 ALA A CA 1
ATOM 741 C C . ALA A 1 94 ? 10.516 10.727 -6.055 1 97 94 ALA A C 1
ATOM 743 O O . ALA A 1 94 ? 9.32 10.508 -5.852 1 97 94 ALA A O 1
ATOM 744 N N . THR A 1 95 ? 11.242 10.133 -6.941 1 98.19 95 THR A N 1
ATOM 745 C CA . THR A 1 95 ? 10.805 8.867 -7.52 1 98.19 95 THR A CA 1
ATOM 746 C C . THR A 1 95 ? 11.258 7.691 -6.656 1 98.19 95 THR A C 1
ATOM 748 O O . THR A 1 95 ? 12.438 7.574 -6.332 1 98.19 95 THR A O 1
ATOM 751 N N . TYR A 1 96 ? 10.352 6.879 -6.273 1 98.06 96 TYR A N 1
ATOM 752 C CA . TYR A 1 96 ? 10.648 5.66 -5.523 1 98.06 96 TYR A CA 1
ATOM 753 C C . TYR A 1 96 ? 10.406 4.422 -6.379 1 98.06 96 TYR A C 1
ATOM 755 O O . TYR A 1 96 ? 9.312 4.227 -6.906 1 98.06 96 TYR A O 1
ATOM 763 N N . GLU A 1 97 ? 11.43 3.607 -6.461 1 98.62 97 GLU A N 1
ATOM 764 C CA . GLU A 1 97 ? 11.383 2.424 -7.312 1 98.62 97 GLU A CA 1
ATOM 765 C C . GLU A 1 97 ? 11.586 1.149 -6.496 1 98.62 97 GLU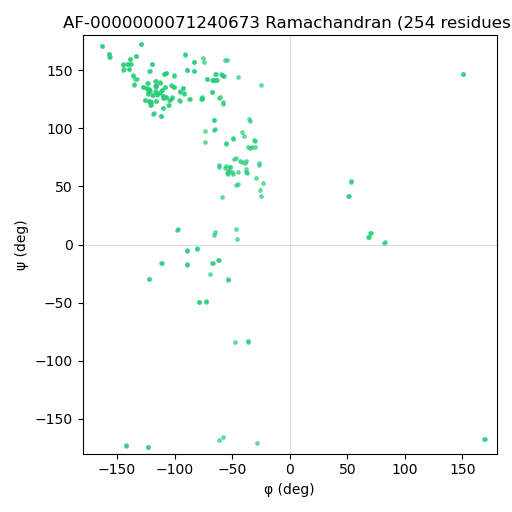 A C 1
ATOM 767 O O . GLU A 1 97 ? 12.578 1.021 -5.773 1 98.62 97 GLU A O 1
ATOM 772 N N . CYS A 1 98 ? 10.664 0.269 -6.57 1 98.62 98 CYS A N 1
ATOM 773 C CA . CYS A 1 98 ? 10.797 -1.062 -5.992 1 98.62 98 CYS A CA 1
ATOM 774 C C . CYS A 1 98 ? 11.352 -2.047 -7.012 1 98.62 98 CYS A C 1
ATOM 776 O O . CYS A 1 98 ? 10.852 -2.139 -8.133 1 98.62 98 CYS A O 1
ATOM 778 N N . ILE A 1 99 ? 12.352 -2.742 -6.633 1 98.75 99 ILE A N 1
ATOM 779 C CA . ILE A 1 99 ? 13 -3.732 -7.488 1 98.75 99 ILE A CA 1
ATOM 780 C C . ILE A 1 99 ? 12.891 -5.113 -6.848 1 98.75 99 ILE A C 1
ATOM 782 O O . ILE A 1 99 ? 13.227 -5.293 -5.676 1 98.75 99 ILE A O 1
ATOM 786 N N . ALA A 1 100 ? 12.414 -6.078 -7.617 1 98.62 100 ALA A N 1
ATOM 787 C CA . ALA A 1 100 ? 12.336 -7.469 -7.18 1 98.62 100 ALA A CA 1
ATOM 788 C C . ALA A 1 100 ? 13.227 -8.367 -8.039 1 98.62 100 ALA A C 1
ATOM 790 O O . ALA A 1 100 ? 13.203 -8.273 -9.266 1 98.62 100 ALA A O 1
ATOM 791 N N . LYS A 1 101 ? 13.93 -9.227 -7.332 1 98.62 101 LYS A N 1
ATOM 792 C CA . LYS A 1 101 ? 14.859 -10.117 -8.023 1 98.62 101 LYS A CA 1
ATOM 793 C C . LYS A 1 101 ? 14.711 -11.555 -7.551 1 98.62 101 LYS A C 1
ATOM 795 O O . LYS A 1 101 ? 14.477 -11.805 -6.363 1 98.62 101 LYS A O 1
ATOM 800 N N . ASN A 1 102 ? 14.844 -12.453 -8.516 1 97.5 102 ASN A N 1
ATOM 801 C CA . ASN A 1 102 ? 15.039 -13.867 -8.195 1 97.5 102 ASN A CA 1
ATOM 802 C C . ASN A 1 102 ? 16.016 -14.531 -9.156 1 97.5 102 ASN A C 1
ATOM 804 O O . ASN A 1 102 ? 16.734 -13.844 -9.898 1 97.5 102 ASN A O 1
ATOM 808 N N . ALA A 1 103 ? 16.156 -15.859 -9.039 1 96.5 103 ALA A N 1
ATOM 809 C CA . ALA A 1 103 ? 17.156 -16.594 -9.828 1 96.5 103 ALA A CA 1
ATOM 810 C C . ALA A 1 103 ? 16.875 -16.453 -11.32 1 96.5 103 ALA A C 1
ATOM 812 O O . ALA A 1 103 ? 17.75 -16.734 -12.148 1 96.5 103 ALA A O 1
ATOM 813 N N . TYR A 1 104 ? 15.703 -15.977 -11.609 1 95.62 104 TYR A N 1
ATOM 814 C CA . TYR A 1 104 ? 15.289 -16.062 -13.008 1 95.62 104 TYR A CA 1
ATOM 815 C C . TYR A 1 104 ? 15.227 -14.672 -13.633 1 95.62 104 TYR A C 1
ATOM 817 O O . TYR A 1 104 ? 15.102 -14.539 -14.852 1 95.62 104 TYR A O 1
ATOM 825 N N . GLY A 1 105 ? 15.211 -13.609 -12.883 1 97.44 105 GLY A N 1
ATOM 826 C CA . GLY A 1 105 ? 15.18 -12.289 -13.484 1 97.44 105 GLY A CA 1
ATOM 827 C C . GLY A 1 105 ? 14.914 -11.18 -12.477 1 97.44 105 GLY A C 1
ATOM 828 O O . GLY A 1 105 ? 15.141 -11.359 -11.281 1 97.44 105 GLY A O 1
ATOM 829 N N . THR A 1 106 ? 14.625 -10.031 -13.078 1 98.44 106 THR A N 1
ATOM 830 C CA . THR A 1 106 ? 14.375 -8.82 -12.297 1 98.44 106 THR A CA 1
ATOM 831 C C . THR A 1 106 ? 13.172 -8.07 -12.844 1 98.44 106 THR A C 1
ATOM 833 O O . THR A 1 106 ? 12.906 -8.102 -14.047 1 98.44 106 THR A O 1
ATOM 836 N N . ALA A 1 107 ? 12.43 -7.449 -11.938 1 98.56 107 ALA A N 1
ATOM 837 C CA . ALA A 1 107 ? 11.336 -6.555 -12.305 1 98.56 107 ALA A CA 1
ATOM 838 C C . ALA A 1 107 ? 11.328 -5.309 -11.414 1 98.56 107 ALA A C 1
ATOM 840 O O . ALA A 1 107 ? 11.852 -5.332 -10.297 1 98.56 107 ALA A O 1
ATOM 841 N N . SER A 1 108 ? 10.742 -4.227 -11.953 1 98.75 108 SER A N 1
ATOM 842 C CA . SER A 1 108 ? 10.656 -3.012 -11.156 1 98.75 108 SER A CA 1
ATOM 843 C C . SER A 1 108 ? 9.367 -2.248 -11.43 1 98.75 108 SER A C 1
ATOM 845 O O . SER A 1 108 ? 8.734 -2.447 -12.469 1 98.75 108 SER A O 1
ATOM 847 N N . THR A 1 109 ? 8.93 -1.491 -10.539 1 98.81 109 THR A N 1
ATOM 848 C CA . THR A 1 109 ? 7.82 -0.547 -10.633 1 98.81 109 THR A CA 1
ATOM 849 C C . THR A 1 109 ? 8.102 0.701 -9.797 1 98.81 109 THR A C 1
ATOM 851 O O . THR A 1 109 ? 8.82 0.639 -8.797 1 98.81 109 THR A O 1
ATOM 854 N N . SER A 1 110 ? 7.527 1.85 -10.25 1 98.62 110 SER A N 1
ATOM 855 C CA . SER A 1 110 ? 7.906 3.088 -9.578 1 98.62 110 SER A CA 1
ATOM 856 C C . SER A 1 110 ? 6.695 3.99 -9.359 1 98.62 110 SER A C 1
ATOM 858 O O . SER A 1 110 ? 5.648 3.797 -9.977 1 98.62 110 SER A O 1
ATOM 860 N N . THR A 1 111 ? 6.879 4.863 -8.445 1 98.62 111 THR A N 1
ATOM 861 C CA . THR A 1 111 ? 5.926 5.926 -8.148 1 98.62 111 THR A CA 1
ATOM 862 C C . THR A 1 111 ? 6.645 7.242 -7.867 1 98.62 111 THR A C 1
ATOM 864 O O . THR A 1 111 ? 7.793 7.242 -7.414 1 98.62 111 THR A O 1
ATOM 867 N N . GLN A 1 112 ? 5.953 8.344 -8.18 1 98.62 112 GLN A N 1
ATOM 868 C CA . GLN A 1 112 ? 6.441 9.688 -7.863 1 98.62 112 GLN A CA 1
ATOM 869 C C . GLN A 1 112 ? 5.695 10.273 -6.672 1 98.62 112 GLN A C 1
ATOM 871 O O . GLN A 1 112 ? 4.473 10.406 -6.699 1 98.62 112 GLN A O 1
ATOM 876 N N . PHE A 1 113 ? 6.488 10.656 -5.68 1 98.31 113 PHE A N 1
ATOM 877 C CA . PHE A 1 113 ? 5.895 11.367 -4.551 1 98.31 113 PHE A CA 1
ATOM 878 C C . PHE A 1 113 ? 5.969 12.875 -4.758 1 98.31 113 PHE A C 1
ATOM 880 O O . PHE A 1 113 ? 7.004 13.398 -5.168 1 98.31 113 PHE A O 1
ATOM 887 N N . VAL A 1 114 ? 4.863 13.547 -4.48 1 98.12 114 VAL A N 1
ATOM 888 C CA . VAL A 1 114 ? 4.801 15 -4.395 1 98.12 114 VAL A CA 1
ATOM 889 C C . VAL A 1 114 ? 4.383 15.414 -2.986 1 98.12 114 VAL A C 1
ATOM 891 O O . VAL A 1 114 ? 3.254 15.156 -2.564 1 98.12 114 VAL A O 1
ATOM 894 N N . ILE A 1 115 ? 5.297 16.031 -2.289 1 97.25 115 ILE A N 1
ATOM 895 C CA . ILE A 1 115 ? 5.008 16.438 -0.918 1 97.25 115 ILE A CA 1
ATOM 896 C C . ILE A 1 115 ? 4.551 17.891 -0.9 1 97.25 115 ILE A C 1
ATOM 898 O O . ILE A 1 115 ? 5.262 18.781 -1.371 1 97.25 115 ILE A O 1
ATOM 902 N N . LYS A 1 116 ? 3.398 18.016 -0.348 1 92.75 116 LYS A N 1
ATOM 903 C CA . LYS A 1 116 ? 2.803 19.344 -0.264 1 92.75 116 LYS A CA 1
ATOM 904 C C . LYS A 1 116 ? 2.949 19.922 1.139 1 92.75 116 LYS A C 1
ATOM 906 O O . LYS A 1 116 ? 2.854 19.203 2.131 1 92.75 116 LYS A O 1
ATOM 911 N N . GLY A 1 117 ? 3.307 21.156 1.151 1 83.94 117 GLY A N 1
ATOM 912 C CA . GLY A 1 117 ? 3.4 21.812 2.443 1 83.94 117 GLY A CA 1
ATOM 913 C C . GLY A 1 117 ? 2.047 22.141 3.049 1 83.94 117 GLY A C 1
ATOM 914 O O . GLY A 1 117 ? 1.018 22.016 2.379 1 83.94 117 GLY A O 1
ATOM 915 N N . LEU A 1 118 ? 2.027 22.281 4.309 1 66.19 118 LEU A N 1
ATOM 916 C CA . LEU A 1 118 ? 0.813 22.719 4.992 1 66.19 118 LEU A CA 1
ATOM 917 C C . LEU A 1 118 ? 0.359 24.078 4.488 1 66.19 118 LEU A C 1
ATOM 919 O O . LEU A 1 118 ? 1.042 25.078 4.699 1 66.19 118 LEU A O 1
ATOM 923 N N . THR A 1 119 ? 0.493 24.188 3.119 1 52.44 119 THR A N 1
ATOM 924 C CA . THR A 1 119 ? 0.118 25.531 2.68 1 52.44 119 THR A CA 1
ATOM 925 C C . THR A 1 119 ? -0.903 26.141 3.631 1 52.44 119 THR A C 1
ATOM 927 O O . THR A 1 119 ? -1.604 25.438 4.348 1 52.44 119 THR A O 1
ATOM 930 N N . GLU A 1 120 ? -1.35 27.406 2.914 1 44.44 120 GLU A N 1
ATOM 931 C CA . GLU A 1 120 ? -1.982 28.672 3.227 1 44.44 120 GLU A CA 1
ATOM 932 C C . GLU A 1 120 ? -3.42 28.484 3.701 1 44.44 120 GLU A C 1
ATOM 934 O O . GLU A 1 120 ? -4.344 28.438 2.889 1 44.44 120 GLU A O 1
ATOM 939 N N . LYS A 1 121 ? -3.611 27.266 3.859 1 43.06 121 LYS A N 1
ATOM 940 C CA . LYS A 1 121 ? -5.012 27.453 4.227 1 43.06 121 LYS A CA 1
ATOM 941 C C . LYS A 1 121 ? -5.254 28.844 4.785 1 43.06 121 LYS A C 1
ATOM 943 O O . LYS A 1 121 ? -4.355 29.453 5.383 1 43.06 121 LYS A O 1
ATOM 948 N N . LYS A 1 122 ? -6.371 29.391 4.316 1 40.62 122 LYS A N 1
ATOM 949 C CA . LYS A 1 122 ? -6.984 30.688 4.594 1 40.62 122 LYS A CA 1
ATOM 950 C C . LYS A 1 122 ? -6.836 31.062 6.062 1 40.62 122 LYS A C 1
ATOM 952 O O . LYS A 1 122 ? -7.418 30.422 6.938 1 40.62 122 LYS A O 1
ATOM 957 N N . ILE A 1 123 ? -5.598 31.281 6.547 1 38.88 123 ILE A N 1
ATOM 958 C CA . ILE A 1 123 ? -5.656 32.219 7.66 1 38.88 123 ILE A CA 1
ATOM 959 C C . ILE A 1 123 ? -6.922 33.062 7.555 1 38.88 123 ILE A C 1
ATOM 961 O O . ILE A 1 123 ? -7.062 33.875 6.625 1 38.88 123 ILE A O 1
ATOM 965 N N . ILE A 1 124 ? -7.961 32.375 7.449 1 37.09 124 ILE A N 1
ATOM 966 C CA . ILE A 1 124 ? -9.07 33.312 7.602 1 37.09 124 ILE A CA 1
ATOM 967 C C . ILE A 1 124 ? -8.656 34.469 8.531 1 37.09 124 ILE A C 1
ATOM 969 O O . ILE A 1 124 ? -8.312 34.219 9.695 1 37.09 124 ILE A O 1
ATOM 973 N N . SER A 1 125 ? -7.965 35.5 7.926 1 34.88 125 SER A N 1
ATOM 974 C CA . SER A 1 125 ? -7.938 36.844 8.492 1 34.88 125 SER A CA 1
ATOM 975 C C . SER A 1 125 ? -9.156 37.094 9.367 1 34.88 125 SER A C 1
ATOM 977 O O . SER A 1 125 ? -10.273 37.25 8.859 1 34.88 125 SER A O 1
ATOM 979 N N . MET A 1 126 ? -9.578 36.156 10.172 1 37.56 126 MET A N 1
ATOM 980 C CA . MET A 1 126 ? -10.469 36.781 11.125 1 37.56 126 MET A CA 1
ATOM 981 C C . MET A 1 126 ? -9.852 38.094 11.648 1 37.56 126 MET A C 1
ATOM 983 O O . MET A 1 126 ? -8.906 38.062 12.438 1 37.56 126 MET A O 1
ATOM 987 N N . LYS A 1 127 ? -9.445 38.938 10.703 1 34.91 127 LYS A N 1
ATOM 988 C CA . LYS A 1 127 ? -9.445 40.344 11.117 1 34.91 127 LYS A CA 1
ATOM 989 C C . LYS A 1 127 ? -10.57 40.625 12.109 1 34.91 127 LYS A C 1
ATOM 991 O O . LYS A 1 127 ? -11.75 40.438 11.789 1 34.91 127 LYS A O 1
ATOM 996 N N . LEU A 1 128 ? -10.422 40.375 13.43 1 33.72 128 LEU A N 1
ATOM 997 C CA . LEU A 1 128 ? -11 41.281 14.406 1 33.72 128 LEU A CA 1
ATOM 998 C C . LEU A 1 128 ? -11.117 42.688 13.82 1 33.72 128 LEU A C 1
ATOM 1000 O O . LEU A 1 128 ? -10.102 43.344 13.555 1 33.72 128 LEU A O 1
ATOM 1004 N N . CYS A 1 129 ? -12.07 42.719 12.812 1 29.33 129 CYS A N 1
ATOM 1005 C CA . CYS A 1 129 ? -12.555 44.094 12.844 1 29.33 129 CYS A CA 1
ATOM 1006 C C . CYS A 1 129 ? -13.117 44.438 14.211 1 29.33 129 CYS A C 1
ATOM 1008 O O . CYS A 1 129 ? -13.656 43.562 14.906 1 29.33 129 CYS A O 1
ATOM 1010 N N . MET B 1 1 ? -27.328 24.234 11.148 1 23.19 1 MET B N 1
ATOM 1011 C CA . MET B 1 1 ? -26.5 25.375 11.523 1 23.19 1 MET B CA 1
ATOM 1012 C C . MET B 1 1 ? -25.297 24.938 12.359 1 23.19 1 MET B C 1
ATOM 1014 O O . MET B 1 1 ? -25.359 24.969 13.594 1 23.19 1 MET B O 1
ATOM 1018 N N . HIS B 1 2 ? -24.672 23.688 12.125 1 27.19 2 HIS B N 1
ATOM 1019 C CA . HIS B 1 2 ? -23.734 22.953 12.992 1 27.19 2 HIS B CA 1
ATOM 1020 C C . HIS B 1 2 ? -22.438 23.719 13.164 1 27.19 2 HIS B C 1
ATOM 1022 O O . HIS B 1 2 ? -21.828 24.141 12.172 1 27.19 2 HIS B O 1
ATOM 1028 N N . LEU B 1 3 ? -22.234 24.453 14.289 1 25.16 3 LEU B N 1
ATOM 1029 C CA . LEU B 1 3 ? -21.125 25.266 14.789 1 25.16 3 LEU B CA 1
ATOM 1030 C C . LEU B 1 3 ? -19.812 24.5 14.703 1 25.16 3 LEU B C 1
ATOM 1032 O O . LEU B 1 3 ? -19.688 23.406 15.242 1 25.16 3 LEU B O 1
ATOM 1036 N N . PHE B 1 4 ? -19.109 24.641 13.617 1 32.75 4 PHE B N 1
ATOM 1037 C CA . PHE B 1 4 ? -17.719 24.219 13.461 1 32.75 4 PHE B CA 1
ATOM 1038 C C . PHE B 1 4 ? -16.875 24.672 14.656 1 32.75 4 PHE B C 1
ATOM 1040 O O . PHE B 1 4 ? -16.734 25.875 14.906 1 32.75 4 PHE B O 1
ATOM 1047 N N . ASN B 1 5 ? -17.062 23.984 15.781 1 30.47 5 ASN B N 1
ATOM 1048 C CA . ASN B 1 5 ? -16.281 24.328 16.953 1 30.47 5 ASN B CA 1
ATOM 1049 C C . ASN B 1 5 ? -14.82 24.609 16.594 1 30.47 5 ASN B C 1
ATOM 1051 O O . ASN B 1 5 ? -14.062 23.688 16.312 1 30.47 5 ASN B O 1
ATOM 1055 N N . LEU B 1 6 ? -14.586 25.719 15.93 1 32.94 6 LEU B N 1
ATOM 1056 C CA . LEU B 1 6 ? -13.266 26.328 15.75 1 32.94 6 LEU B CA 1
ATOM 1057 C C . LEU B 1 6 ? -12.539 26.438 17.078 1 32.94 6 LEU B C 1
ATOM 1059 O O . LEU B 1 6 ? -12.906 27.25 17.938 1 32.94 6 LEU B O 1
ATOM 1063 N N . PHE B 1 7 ? -12.281 25.344 17.734 1 32.06 7 PHE B N 1
ATOM 1064 C CA . PHE B 1 7 ? -11.484 25.516 18.953 1 32.06 7 PHE B CA 1
ATOM 1065 C C . PHE B 1 7 ? -10.211 26.312 18.641 1 32.06 7 PHE B C 1
ATOM 1067 O O . PHE B 1 7 ? -9.258 25.766 18.078 1 32.06 7 PHE B O 1
ATOM 1074 N N . VAL B 1 8 ? -10.438 27.578 18.281 1 35.53 8 VAL B N 1
ATOM 1075 C CA . VAL B 1 8 ? -9.398 28.594 18.156 1 35.53 8 VAL B CA 1
ATOM 1076 C C . VAL B 1 8 ? -8.711 28.797 19.516 1 35.53 8 VAL B C 1
ATOM 1078 O O . VAL B 1 8 ? -9.344 29.234 20.469 1 35.53 8 VAL B O 1
ATOM 1081 N N . GLN B 1 9 ? -7.957 27.797 20.062 1 33.72 9 GLN B N 1
ATOM 1082 C CA . GLN B 1 9 ? -7.18 28.281 21.203 1 33.72 9 GLN B CA 1
ATOM 1083 C C . GLN B 1 9 ? -6.324 29.484 20.812 1 33.72 9 GLN B C 1
ATOM 1085 O O . GLN B 1 9 ? -5.504 29.406 19.906 1 33.72 9 GLN B O 1
ATOM 1090 N N . ILE B 1 10 ? -6.918 30.641 20.922 1 35.5 10 ILE B N 1
ATOM 1091 C CA . ILE B 1 10 ? -6.324 31.969 20.844 1 35.5 10 ILE B CA 1
ATOM 1092 C C . ILE B 1 10 ? -5.16 32.062 21.828 1 35.5 10 ILE B C 1
ATOM 1094 O O . ILE B 1 10 ? -5.359 32.062 23.047 1 35.5 10 ILE B O 1
ATOM 1098 N N . LEU B 1 11 ? -4.031 31.297 21.734 1 37.06 11 LEU B N 1
ATOM 1099 C CA . LEU B 1 11 ? -2.916 31.766 22.547 1 37.06 11 LEU B CA 1
ATOM 1100 C C . LEU B 1 11 ? -2.494 33.188 22.125 1 37.06 11 LEU B C 1
ATOM 1102 O O . LEU B 1 11 ? -2.59 33.531 20.938 1 37.06 11 LEU B O 1
ATOM 1106 N N . SER B 1 12 ? -2.404 34.156 23 1 34.03 12 SER B N 1
ATOM 1107 C CA . SER B 1 12 ? -2.031 35.562 23.031 1 34.03 12 SER B CA 1
ATOM 1108 C C . SER B 1 12 ? -0.881 35.844 22.078 1 34.03 12 SER B C 1
ATOM 1110 O O . SER B 1 12 ? -0.889 36.875 21.375 1 34.03 12 SER B O 1
ATOM 1112 N N . VAL B 1 13 ? 0.483 35.625 22.453 1 37.62 13 VAL B N 1
ATOM 1113 C CA . VAL B 1 13 ? 1.587 36.469 22 1 37.62 13 VAL B CA 1
ATOM 1114 C C . VAL B 1 13 ? 1.68 36.406 20.469 1 37.62 13 VAL B C 1
ATOM 1116 O O . VAL B 1 13 ? 1.059 35.562 19.828 1 37.62 13 VAL B O 1
ATOM 1119 N N . ASN B 1 14 ? 2.961 37 19.734 1 39.41 14 ASN B N 1
ATOM 1120 C CA . ASN B 1 14 ? 3.223 37.156 18.312 1 39.41 14 ASN B CA 1
ATOM 1121 C C . ASN B 1 14 ? 2.857 35.875 17.531 1 39.41 14 ASN B C 1
ATOM 1123 O O . ASN B 1 14 ? 3.736 35.156 17.094 1 39.41 14 ASN B O 1
ATOM 1127 N N . HIS B 1 15 ? 2.301 34.906 18.219 1 37.34 15 HIS B N 1
ATOM 1128 C CA . HIS B 1 15 ? 2.365 33.469 18.062 1 37.34 15 HIS B CA 1
ATOM 1129 C C . HIS B 1 15 ? 1.535 33 16.859 1 37.34 15 HIS B C 1
ATOM 1131 O O . HIS B 1 15 ? 0.385 33.406 16.703 1 37.34 15 HIS B O 1
ATOM 1137 N N . ALA B 1 16 ? 2.182 32.781 15.711 1 38.22 16 ALA B N 1
ATOM 1138 C CA . ALA B 1 16 ? 1.611 32.094 14.539 1 38.22 16 ALA B CA 1
ATOM 1139 C C . ALA B 1 16 ? 0.574 31.062 14.945 1 38.22 16 ALA B C 1
ATOM 1141 O O . ALA B 1 16 ? 0.794 30.297 15.883 1 38.22 16 ALA B O 1
ATOM 1142 N N . LEU B 1 17 ? -0.636 31.422 15.062 1 39.75 17 LEU B N 1
ATOM 1143 C CA . LEU B 1 17 ? -1.79 30.531 15.219 1 39.75 17 LEU B CA 1
ATOM 1144 C C . LEU B 1 17 ? -1.63 29.281 14.375 1 39.75 17 LEU B C 1
ATOM 1146 O O . LEU B 1 17 ? -1.595 29.344 13.141 1 39.75 17 LEU B O 1
ATOM 1150 N N . SER B 1 18 ? -0.579 28.516 14.703 1 42.84 18 SER B N 1
ATOM 1151 C CA . SER B 1 18 ? -0.708 27.266 13.977 1 42.84 18 SER B CA 1
ATOM 1152 C C . SER B 1 18 ? -2.066 26.609 14.234 1 42.84 18 SER B C 1
ATOM 1154 O O . SER B 1 18 ? -2.396 26.281 15.367 1 42.84 18 SER B O 1
ATOM 1156 N N . ILE B 1 19 ? -3.131 27.25 13.875 1 43.34 19 ILE B N 1
ATOM 1157 C CA . ILE B 1 19 ? -4.441 26.609 13.898 1 43.34 19 ILE B CA 1
ATOM 1158 C C . ILE B 1 19 ? -4.32 25.156 13.43 1 43.34 19 ILE B C 1
ATOM 1160 O O . ILE B 1 19 ? -3.955 24.906 12.281 1 43.34 19 ILE B O 1
ATOM 1164 N N . VAL B 1 20 ? -3.729 24.359 14.227 1 45.81 20 VAL B N 1
ATOM 1165 C CA . VAL B 1 20 ? -3.881 22.953 13.867 1 45.81 20 VAL B CA 1
ATOM 1166 C C . VAL B 1 20 ? -5.363 22.609 13.758 1 45.81 20 VAL B C 1
ATOM 1168 O O . VAL B 1 20 ? -6.105 22.703 14.734 1 45.81 20 VAL B O 1
ATOM 1171 N N . PHE B 1 21 ? -6.148 23.109 12.797 1 49.62 21 PHE B N 1
ATOM 1172 C CA . PHE B 1 21 ? -7.527 22.766 12.477 1 49.62 21 PHE B CA 1
ATOM 1173 C C . PHE B 1 21 ? -7.77 21.281 12.695 1 49.62 21 PHE B C 1
ATOM 1175 O O . PHE B 1 21 ? -6.895 20.453 12.422 1 49.62 21 PHE B O 1
ATOM 1182 N N . ALA B 1 22 ? -8.578 21.016 13.859 1 64.75 22 ALA B N 1
ATOM 1183 C CA . ALA B 1 22 ? -9.289 19.75 14 1 64.75 22 ALA B CA 1
ATOM 1184 C C . ALA B 1 22 ? -9.875 19.297 12.664 1 64.75 22 ALA B C 1
ATOM 1186 O O . ALA B 1 22 ? -10.812 19.922 12.156 1 64.75 22 ALA B O 1
ATOM 1187 N N . ASP B 1 23 ? -9.344 18.562 11.891 1 86.94 23 ASP B N 1
ATOM 1188 C CA . ASP B 1 23 ? -9.711 18.25 10.516 1 86.94 23 ASP B CA 1
ATOM 1189 C C . ASP B 1 23 ? -10.203 16.812 10.398 1 86.94 23 ASP B C 1
ATOM 1191 O O . ASP B 1 23 ? -9.703 15.914 11.086 1 86.94 23 ASP B O 1
ATOM 1195 N N . GLU B 1 24 ? -11.312 16.766 9.703 1 95.75 24 GLU B N 1
ATOM 1196 C CA . GLU B 1 24 ? -11.789 15.445 9.305 1 95.75 24 GLU B CA 1
ATOM 1197 C C . GLU B 1 24 ? -10.727 14.688 8.523 1 95.75 24 GLU B C 1
ATOM 1199 O O . GLU B 1 24 ? -9.781 15.289 8 1 95.75 24 GLU B O 1
ATOM 1204 N N . PRO B 1 25 ? -10.875 13.438 8.508 1 97.75 25 PRO B N 1
ATOM 1205 C CA . PRO B 1 25 ? -9.867 12.688 7.758 1 97.75 25 PRO B CA 1
ATOM 1206 C C . PRO B 1 25 ? -9.914 12.969 6.258 1 97.75 25 PRO B C 1
ATOM 1208 O O . PRO B 1 25 ? -10.992 13.164 5.691 1 97.75 25 PRO B O 1
ATOM 1211 N N . LYS B 1 26 ? -8.773 13.023 5.719 1 97 26 LYS B N 1
ATOM 1212 C CA . LYS B 1 26 ? -8.539 12.922 4.281 1 97 26 LYS B CA 1
ATOM 1213 C C . LYS B 1 26 ? -7.598 11.766 3.963 1 97 26 LYS B C 1
ATOM 1215 O O . LYS B 1 26 ? -6.555 11.609 4.602 1 97 26 LYS B O 1
ATOM 1220 N N . LEU B 1 27 ? -7.996 10.969 2.961 1 98.56 27 LEU B N 1
ATOM 1221 C CA . LEU B 1 27 ? -7.223 9.766 2.656 1 98.56 27 LEU B CA 1
ATOM 1222 C C . LEU B 1 27 ? -6.477 9.922 1.337 1 98.56 27 LEU B C 1
ATOM 1224 O O . LEU B 1 27 ? -6.949 10.609 0.427 1 98.56 27 LEU B O 1
ATOM 1228 N N . VAL B 1 28 ? -5.312 9.297 1.33 1 98.5 28 VAL B N 1
ATOM 1229 C CA . VAL B 1 28 ? -4.652 9.133 0.041 1 98.5 28 VAL B CA 1
ATOM 1230 C C . VAL B 1 28 ? -5.453 8.172 -0.833 1 98.5 28 VAL B C 1
ATOM 1232 O O . VAL B 1 28 ? -5.789 7.062 -0.402 1 98.5 28 VAL B O 1
ATOM 1235 N N . PRO B 1 29 ? -5.703 8.555 -2.068 1 98.44 29 PRO B N 1
ATOM 1236 C CA . PRO B 1 29 ? -6.547 7.703 -2.902 1 98.44 29 PRO B CA 1
ATOM 1237 C C . PRO B 1 29 ? -5.891 6.363 -3.232 1 98.44 29 PRO B C 1
ATOM 1239 O O . PRO B 1 29 ? -4.684 6.309 -3.482 1 98.44 29 PRO B O 1
ATOM 1242 N N . LEU B 1 30 ? -6.723 5.34 -3.234 1 98.5 30 LEU B N 1
ATOM 1243 C CA . LEU B 1 30 ? -6.281 4.023 -3.682 1 98.5 30 LEU B CA 1
ATOM 1244 C C . LEU B 1 30 ? -6.34 3.914 -5.199 1 98.5 30 LEU B C 1
ATOM 1246 O O . LEU B 1 30 ? -7.051 4.684 -5.852 1 98.5 30 LEU B O 1
ATOM 1250 N N . GLN B 1 31 ? -5.52 2.971 -5.688 1 97 31 GLN B N 1
ATOM 1251 C CA . GLN B 1 31 ? -5.691 2.625 -7.094 1 97 31 GLN B CA 1
ATOM 1252 C C . GLN B 1 31 ? -7.109 2.125 -7.363 1 97 31 GLN B C 1
ATOM 1254 O O . GLN B 1 31 ? -7.691 1.42 -6.539 1 97 31 GLN B O 1
ATOM 1259 N N . LYS B 1 32 ? -7.57 2.463 -8.578 1 96.06 32 LYS B N 1
ATOM 1260 C CA . LYS B 1 32 ? -8.969 2.143 -8.859 1 96.06 32 LYS B CA 1
ATOM 1261 C C . LYS B 1 32 ? -9.156 0.642 -9.062 1 96.06 32 LYS B C 1
ATOM 1263 O O . LYS B 1 32 ? -10.109 0.056 -8.555 1 96.06 32 LYS B O 1
ATOM 1268 N N . ILE B 1 33 ? -8.297 0.104 -9.891 1 96.56 33 ILE B N 1
ATOM 1269 C CA . ILE B 1 33 ? -8.375 -1.324 -10.18 1 96.56 33 ILE B CA 1
ATOM 1270 C C . ILE B 1 33 ? -7.012 -1.973 -9.961 1 96.56 33 ILE B C 1
ATOM 1272 O O . ILE B 1 33 ? -5.984 -1.417 -10.352 1 96.56 33 ILE B O 1
ATOM 1276 N N . VAL B 1 34 ? -7.031 -3.117 -9.297 1 97.81 34 VAL B N 1
ATOM 1277 C CA . VAL B 1 34 ? -5.82 -3.904 -9.078 1 97.81 34 VAL B CA 1
ATOM 1278 C C . VAL B 1 34 ? -6.031 -5.328 -9.586 1 97.81 34 VAL B C 1
ATOM 1280 O O . VAL B 1 34 ? -6.988 -6 -9.195 1 97.81 34 VAL B O 1
ATOM 1283 N N . GLU B 1 35 ? -5.16 -5.758 -10.469 1 97.56 35 GLU B N 1
ATOM 1284 C CA . GLU B 1 35 ? -5.188 -7.137 -10.945 1 97.56 35 GLU B CA 1
ATOM 1285 C C . GLU B 1 35 ? -4.223 -8.016 -10.156 1 97.56 35 GLU B C 1
ATOM 1287 O O . GLU B 1 35 ? -3.037 -7.699 -10.039 1 97.56 35 GLU B O 1
ATOM 1292 N N . LEU B 1 36 ? -4.777 -9.164 -9.734 1 97.81 36 LEU B N 1
ATOM 1293 C CA . LEU B 1 36 ? -4 -10.062 -8.891 1 97.81 36 LEU B CA 1
ATOM 1294 C C . LEU B 1 36 ? -4.109 -11.5 -9.375 1 97.81 36 LEU B C 1
ATOM 1296 O O . LEU B 1 36 ? -5.008 -11.828 -10.156 1 97.81 36 LEU B O 1
ATOM 1300 N N . LEU B 1 37 ? -3.158 -12.289 -8.906 1 95.56 37 LEU B N 1
ATOM 1301 C CA . LEU B 1 37 ? -3.137 -13.695 -9.297 1 95.56 37 LEU B CA 1
ATOM 1302 C C . LEU B 1 37 ? -3.719 -14.57 -8.195 1 95.56 37 LEU B C 1
ATOM 1304 O O . LEU B 1 37 ? -3.469 -14.336 -7.012 1 95.56 37 LEU B O 1
ATOM 1308 N N . GLU B 1 38 ? -4.398 -15.625 -8.648 1 95.12 38 GLU B N 1
ATOM 1309 C CA . GLU B 1 38 ? -4.906 -16.609 -7.695 1 95.12 38 GLU B CA 1
ATOM 1310 C C . GLU B 1 38 ? -3.777 -17.188 -6.852 1 95.12 38 GLU B C 1
ATOM 1312 O O . GLU B 1 38 ? -2.65 -17.344 -7.332 1 95.12 38 GLU B O 1
ATOM 1317 N N . ASN B 1 39 ? -4.086 -17.484 -5.582 1 94.25 39 ASN B N 1
ATOM 1318 C CA . ASN B 1 39 ? -3.215 -18.141 -4.613 1 94.25 39 ASN B CA 1
ATOM 1319 C C . ASN B 1 39 ? -2.064 -17.234 -4.188 1 94.25 39 ASN B C 1
ATOM 1321 O O . ASN B 1 39 ? -1.134 -17.672 -3.516 1 94.25 39 ASN B O 1
ATOM 1325 N N . SER B 1 40 ? -2.168 -15.977 -4.602 1 95.38 40 SER B N 1
ATOM 1326 C CA . SER B 1 40 ? -1.127 -15.039 -4.207 1 95.38 40 SER B CA 1
ATOM 1327 C C . SER B 1 40 ? -1.476 -14.344 -2.895 1 95.38 40 SER B C 1
ATOM 1329 O O . SER B 1 40 ? -2.576 -14.523 -2.365 1 95.38 40 SER B O 1
ATOM 1331 N N . THR B 1 41 ? -0.485 -13.758 -2.305 1 97.31 41 THR B N 1
ATOM 1332 C CA . THR B 1 41 ? -0.619 -12.867 -1.157 1 97.31 41 THR B CA 1
ATOM 1333 C C . THR B 1 41 ? -0.552 -11.406 -1.594 1 97.31 41 THR B C 1
ATOM 1335 O O . THR B 1 41 ? 0.269 -11.039 -2.439 1 97.31 41 THR B O 1
ATOM 1338 N N . TYR B 1 42 ? -1.455 -10.633 -1.046 1 97.94 42 TYR B N 1
ATOM 1339 C CA . TYR B 1 42 ? -1.475 -9.211 -1.37 1 97.94 42 TYR B CA 1
ATOM 1340 C C . TYR B 1 42 ? -1.657 -8.367 -0.114 1 97.94 42 TYR B C 1
ATOM 1342 O O . TYR B 1 42 ? -2.451 -8.719 0.764 1 97.94 42 TYR B O 1
ATOM 1350 N N . VAL B 1 43 ? -0.904 -7.273 -0.005 1 98.19 43 VAL B N 1
ATOM 1351 C CA . VAL B 1 43 ? -1.021 -6.316 1.088 1 98.19 43 VAL B CA 1
ATOM 1352 C C . VAL B 1 43 ? -1.472 -4.961 0.542 1 98.19 43 VAL B C 1
ATOM 1354 O O . VAL B 1 43 ? -0.812 -4.387 -0.325 1 98.19 43 VAL B O 1
ATOM 1357 N N . LEU B 1 44 ? -2.547 -4.465 1.042 1 98.19 44 LEU B N 1
ATOM 1358 C CA . LEU B 1 44 ? -3.129 -3.174 0.689 1 98.19 44 LEU B CA 1
ATOM 1359 C C . LEU B 1 44 ? -2.99 -2.182 1.839 1 98.19 44 LEU B C 1
ATOM 1361 O O . LEU B 1 44 ? -3.316 -2.504 2.984 1 98.19 44 LEU B O 1
ATOM 1365 N N . THR B 1 45 ? -2.457 -1.02 1.559 1 98.44 45 THR B N 1
ATOM 1366 C CA . THR B 1 45 ? -2.293 -0.013 2.602 1 98.44 45 THR B CA 1
ATOM 1367 C C . THR B 1 45 ? -3.203 1.185 2.348 1 98.44 45 THR B C 1
ATOM 1369 O O . THR B 1 45 ? -3.271 1.691 1.226 1 98.44 45 THR B O 1
ATOM 1372 N N . CYS B 1 46 ? -3.895 1.571 3.342 1 98.81 46 CYS B N 1
ATOM 1373 C CA . CYS B 1 46 ? -4.688 2.795 3.375 1 98.81 46 CYS B CA 1
ATOM 1374 C C . CYS B 1 46 ? -4.012 3.861 4.227 1 98.81 46 CYS B C 1
ATOM 1376 O O . CYS B 1 46 ? -3.84 3.682 5.434 1 98.81 46 CYS B O 1
ATOM 1378 N N . ASN B 1 47 ? -3.703 5.016 3.584 1 98.75 47 ASN B N 1
ATOM 1379 C CA . ASN B 1 47 ? -2.916 6.047 4.254 1 98.75 47 ASN B CA 1
ATOM 1380 C C . ASN B 1 47 ? -3.744 7.305 4.512 1 98.75 47 ASN B C 1
ATOM 1382 O O . ASN B 1 47 ? -4.523 7.727 3.654 1 98.75 47 ASN B O 1
ATOM 1386 N N . LEU B 1 48 ? -3.479 7.816 5.703 1 98.19 48 LEU B N 1
ATOM 1387 C CA . LEU B 1 48 ? -4.039 9.117 6.035 1 98.19 48 LEU B CA 1
ATOM 1388 C C . LEU B 1 48 ? -3.262 10.234 5.348 1 98.19 48 LEU B C 1
ATOM 1390 O O . LEU B 1 48 ? -2.029 10.266 5.402 1 98.19 48 LEU B O 1
ATOM 1394 N N . PHE B 1 49 ? -3.988 11.078 4.594 1 97 49 PHE B N 1
ATOM 1395 C CA . PHE B 1 49 ? -3.369 12.289 4.074 1 97 49 PHE B CA 1
ATOM 1396 C C . PHE B 1 49 ? -3.291 13.367 5.152 1 97 49 PHE B C 1
ATOM 1398 O O . PHE B 1 49 ? -2.221 13.93 5.398 1 97 49 PHE B O 1
ATOM 1405 N N . SER B 1 50 ? -4.422 13.555 5.77 1 93.75 50 SER B N 1
ATOM 1406 C CA . SER B 1 50 ? -4.551 14.469 6.898 1 93.75 50 SER B CA 1
ATOM 1407 C C . SER B 1 50 ? -5.742 14.102 7.773 1 93.75 50 SER B C 1
ATOM 1409 O O . SER B 1 50 ? -6.613 13.336 7.355 1 93.75 50 SER B O 1
ATOM 1411 N N . GLY B 1 51 ? -5.652 14.672 9.062 1 94.69 51 GLY B N 1
ATOM 1412 C CA . GLY B 1 51 ? -6.746 14.445 10 1 94.69 51 GLY B CA 1
ATOM 1413 C C . GLY B 1 51 ? -6.301 14.438 11.445 1 94.69 51 GLY B C 1
ATOM 1414 O O . GLY B 1 51 ? -5.223 13.93 11.766 1 94.69 51 GLY B O 1
ATOM 1415 N N . ALA B 1 52 ? -7.223 14.93 12.25 1 93.69 52 ALA B N 1
ATOM 1416 C CA . ALA B 1 52 ? -6.922 14.961 13.68 1 93.69 52 ALA B CA 1
ATOM 1417 C C . ALA B 1 52 ? -6.949 13.562 14.281 1 93.69 52 ALA B C 1
ATOM 1419 O O . ALA B 1 52 ? -7.801 12.742 13.922 1 93.69 52 ALA B O 1
ATOM 1420 N N . LYS B 1 53 ? -6.023 13.398 15.18 1 94.62 53 LYS B N 1
ATOM 1421 C CA . LYS B 1 53 ? -5.992 12.117 15.875 1 94.62 53 LYS B CA 1
ATOM 1422 C C . LYS B 1 53 ? -6.879 12.141 17.125 1 94.62 53 LYS B C 1
ATOM 1424 O O . LYS B 1 53 ? -7.09 13.195 17.719 1 94.62 53 LYS B O 1
ATOM 1429 N N . PRO B 1 54 ? -7.426 11.016 17.5 1 97 54 PRO B N 1
ATOM 1430 C CA . PRO B 1 54 ? -7.191 9.672 16.969 1 97 54 PRO B CA 1
ATOM 1431 C C . PRO B 1 54 ? -8.008 9.391 15.711 1 97 54 PRO B C 1
ATOM 1433 O O . PRO B 1 54 ? -9.086 9.953 15.531 1 97 54 PRO B O 1
ATOM 1436 N N . ILE B 1 55 ? -7.414 8.531 14.836 1 97.81 55 ILE B N 1
ATOM 1437 C CA . ILE B 1 55 ? -8.07 8.055 13.625 1 97.81 55 ILE B CA 1
ATOM 1438 C C . ILE B 1 55 ? -8.445 6.582 13.789 1 97.81 55 ILE B C 1
ATOM 1440 O O . ILE B 1 55 ? -7.633 5.773 14.25 1 97.81 55 ILE B O 1
ATOM 1444 N N . PHE B 1 56 ? -9.672 6.215 13.375 1 98.31 56 PHE B N 1
ATOM 1445 C CA . PHE B 1 56 ? -10.133 4.828 13.375 1 98.31 56 PHE B CA 1
ATOM 1446 C C . PHE B 1 56 ? -10.391 4.344 11.953 1 98.31 56 PHE B C 1
ATOM 1448 O O . PHE B 1 56 ? -11.156 4.961 11.211 1 98.31 56 PHE B O 1
ATOM 1455 N N . PHE B 1 57 ? -9.789 3.188 11.641 1 98.25 57 PHE B N 1
ATOM 1456 C CA . PHE B 1 57 ? -9.945 2.637 10.305 1 98.25 57 PHE B CA 1
ATOM 1457 C C . PHE B 1 57 ? -10.859 1.42 10.32 1 98.25 57 PHE B C 1
ATOM 1459 O O . PHE B 1 57 ? -10.852 0.646 11.281 1 98.25 57 PHE B O 1
ATOM 1466 N N . GLU B 1 58 ? -11.547 1.315 9.203 1 97.19 58 GLU B N 1
ATOM 1467 C CA . GLU B 1 58 ? -12.344 0.129 8.891 1 97.19 58 GLU B CA 1
ATOM 1468 C C . GLU B 1 58 ? -12.242 -0.232 7.414 1 97.19 58 GLU B C 1
ATOM 1470 O O . GLU B 1 58 ? -11.953 0.626 6.578 1 97.19 58 GLU B O 1
ATOM 1475 N N . TRP B 1 59 ? -12.484 -1.506 7.203 1 97.44 59 TRP B N 1
ATOM 1476 C CA . TRP B 1 59 ? -12.539 -1.965 5.82 1 97.44 59 TRP B CA 1
ATOM 1477 C C . TRP B 1 59 ? -13.867 -2.646 5.523 1 97.44 59 TRP B C 1
ATOM 1479 O O . TRP B 1 59 ? -14.375 -3.41 6.348 1 97.44 59 TRP B O 1
ATOM 1489 N N . ASN B 1 60 ? -14.352 -2.32 4.328 1 97.19 60 ASN B N 1
ATOM 1490 C CA . ASN B 1 60 ? -15.516 -3.031 3.809 1 97.19 60 ASN B CA 1
ATOM 1491 C C . ASN B 1 60 ? -15.18 -3.807 2.539 1 97.19 60 ASN B C 1
ATOM 1493 O O . ASN B 1 60 ? -14.398 -3.34 1.71 1 97.19 60 ASN B O 1
ATOM 1497 N N . LYS B 1 61 ? -15.75 -4.949 2.473 1 96.69 61 LYS B N 1
ATOM 1498 C CA . LYS B 1 61 ? -15.766 -5.746 1.25 1 96.69 61 LYS B CA 1
ATOM 1499 C C . LYS B 1 61 ? -17.172 -5.809 0.653 1 96.69 61 LYS B C 1
ATOM 1501 O O . LYS B 1 61 ? -18.094 -6.332 1.277 1 96.69 61 LYS B O 1
ATOM 1506 N N . ASN B 1 62 ? -17.25 -5.258 -0.552 1 96.56 62 ASN B N 1
ATOM 1507 C CA . ASN B 1 62 ? -18.562 -5.168 -1.195 1 96.56 62 ASN B CA 1
ATOM 1508 C C . ASN B 1 62 ? -19.594 -4.527 -0.275 1 96.56 62 ASN B C 1
ATOM 1510 O O . ASN B 1 62 ? -20.703 -5.035 -0.138 1 96.56 62 ASN B O 1
ATOM 1514 N N . GLY B 1 63 ? -19.156 -3.549 0.355 1 96.31 63 GLY B N 1
ATOM 1515 C CA . GLY B 1 63 ? -20.078 -2.74 1.146 1 96.31 63 GLY B CA 1
ATOM 1516 C C . GLY B 1 63 ? -20.359 -3.328 2.512 1 96.31 63 GLY B C 1
ATOM 1517 O O . GLY B 1 63 ? -21.109 -2.748 3.299 1 96.31 63 GLY B O 1
ATOM 1518 N N . GLN B 1 64 ? -19.734 -4.43 2.824 1 94.88 64 GLN B N 1
ATOM 1519 C CA . GLN B 1 64 ? -19.953 -5.07 4.117 1 94.88 64 GLN B CA 1
ATOM 1520 C C . GLN B 1 64 ? -18.641 -5.211 4.887 1 94.88 64 GLN B C 1
ATOM 1522 O O . GLN B 1 64 ? -17.594 -5.438 4.289 1 94.88 64 GLN B O 1
ATOM 1527 N N . LYS B 1 65 ? -18.844 -5.16 6.242 1 92.12 65 LYS B N 1
ATOM 1528 C CA . LYS B 1 65 ? -17.672 -5.402 7.078 1 92.12 65 LYS B CA 1
ATOM 1529 C C . LYS B 1 65 ? -17.156 -6.828 6.898 1 92.12 65 LYS B C 1
ATOM 1531 O O . LYS B 1 65 ? -17.922 -7.738 6.582 1 92.12 65 LYS B O 1
ATOM 1536 N N . PHE B 1 66 ? -15.773 -6.938 7.02 1 87.19 66 PHE B N 1
ATOM 1537 C CA . PHE B 1 66 ? -15.203 -8.273 6.93 1 87.19 66 PHE B CA 1
ATOM 1538 C C . PHE B 1 66 ? -15.805 -9.195 7.988 1 87.19 66 PHE B C 1
ATOM 1540 O O . PHE B 1 66 ? -16.016 -8.781 9.133 1 87.19 66 PHE B O 1
ATOM 1547 N N . SER B 1 67 ? -16.344 -10.195 7.551 1 76.44 67 SER B N 1
ATOM 1548 C CA . SER B 1 67 ? -16.891 -11.172 8.492 1 76.44 67 SER B CA 1
ATOM 1549 C C . SER B 1 67 ? -16.25 -12.547 8.289 1 76.44 67 SER B C 1
ATOM 1551 O O . SER B 1 67 ? -16.359 -13.133 7.211 1 76.44 67 SER B O 1
ATOM 1553 N N . GLY B 1 68 ? -15.617 -13.008 9.359 1 68.75 68 GLY B N 1
ATOM 1554 C CA . GLY B 1 68 ? -15.258 -14.414 9.383 1 68.75 68 GLY B CA 1
ATOM 1555 C C . GLY B 1 68 ? -14.195 -14.781 8.367 1 68.75 68 GLY B C 1
ATOM 1556 O O . GLY B 1 68 ? -14.164 -15.914 7.875 1 68.75 68 GLY B O 1
ATOM 1557 N N . THR B 1 69 ? -13.633 -13.93 7.711 1 75.81 69 THR B N 1
ATOM 1558 C CA . THR B 1 69 ? -12.617 -14.297 6.73 1 75.81 69 THR B CA 1
ATOM 1559 C C . THR B 1 69 ? -11.305 -14.648 7.414 1 75.81 69 THR B C 1
ATOM 1561 O O . THR B 1 69 ? -10.844 -13.922 8.297 1 75.81 69 THR B O 1
ATOM 1564 N N . THR B 1 70 ? -10.82 -15.844 7.078 1 85.75 70 THR B N 1
ATOM 1565 C CA . THR B 1 70 ? -9.633 -16.344 7.754 1 85.75 70 THR B CA 1
ATOM 1566 C C . THR B 1 70 ? -8.367 -15.906 7.012 1 85.75 70 THR B C 1
ATOM 1568 O O . THR B 1 70 ? -7.27 -15.953 7.566 1 85.75 70 THR B O 1
ATOM 1571 N N . ASN B 1 71 ? -8.539 -15.5 5.777 1 93.5 71 ASN B N 1
ATOM 1572 C CA . ASN B 1 71 ? -7.344 -15.211 4.992 1 93.5 71 ASN B CA 1
ATOM 1573 C C . ASN B 1 71 ? -7.02 -13.719 4.992 1 93.5 71 ASN B C 1
ATOM 1575 O O . ASN B 1 71 ? -6.273 -13.242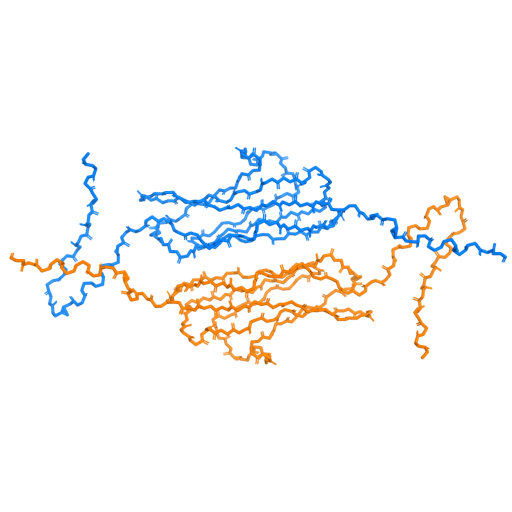 4.133 1 93.5 71 ASN B O 1
ATOM 1579 N N . VAL B 1 72 ? -7.672 -12.984 5.906 1 95 72 VAL B N 1
ATOM 1580 C CA . VAL B 1 72 ? -7.484 -11.531 5.918 1 95 72 VAL B CA 1
ATOM 1581 C C . VAL B 1 72 ? -6.996 -11.086 7.297 1 95 72 VAL B C 1
ATOM 1583 O O . VAL B 1 72 ? -7.531 -11.516 8.32 1 95 72 VAL B O 1
ATOM 1586 N N . ARG B 1 73 ? -5.965 -10.312 7.375 1 95.12 73 ARG B N 1
ATOM 1587 C CA . ARG B 1 73 ? -5.445 -9.672 8.586 1 95.12 73 ARG B CA 1
ATOM 1588 C C . ARG B 1 73 ? -5.391 -8.156 8.422 1 95.12 73 ARG B C 1
ATOM 1590 O O . ARG B 1 73 ? -4.906 -7.656 7.406 1 95.12 73 ARG B O 1
ATOM 1597 N N . MET B 1 74 ? -5.906 -7.523 9.484 1 95.38 74 MET B N 1
ATOM 1598 C CA . MET B 1 74 ? -5.922 -6.062 9.461 1 95.38 74 MET B CA 1
ATOM 1599 C C . MET B 1 74 ? -5.043 -5.496 10.57 1 95.38 74 MET B C 1
ATOM 1601 O O . MET B 1 74 ? -5.094 -5.965 11.711 1 95.38 74 MET B O 1
ATOM 1605 N N . GLU B 1 75 ? -4.215 -4.594 10.273 1 96 75 GLU B N 1
ATOM 1606 C CA . GLU B 1 75 ? -3.418 -3.834 11.234 1 96 75 GLU B CA 1
ATOM 1607 C C . GLU B 1 75 ? -3.674 -2.336 11.102 1 96 75 GLU B C 1
ATOM 1609 O O . GLU B 1 75 ? -3.453 -1.755 10.039 1 96 75 GLU B O 1
ATOM 1614 N N . ASN B 1 76 ? -4.094 -1.709 12.25 1 97.5 76 ASN B N 1
ATOM 1615 C CA . ASN B 1 76 ? -4.461 -0.296 12.234 1 97.5 76 ASN B CA 1
ATOM 1616 C C . ASN B 1 76 ? -3.527 0.531 13.117 1 97.5 76 ASN B C 1
ATOM 1618 O O . ASN B 1 76 ? -3.146 0.098 14.203 1 97.5 76 ASN B O 1
ATOM 1622 N N . THR B 1 77 ? -3.145 1.65 12.617 1 97.62 77 THR B N 1
ATOM 1623 C CA . THR B 1 77 ? -2.473 2.695 13.383 1 97.62 77 THR B CA 1
ATOM 1624 C C . THR B 1 77 ? -3.246 4.008 13.305 1 97.62 77 THR B C 1
ATOM 1626 O O . THR B 1 77 ? -4.348 4.051 12.75 1 97.62 77 THR B O 1
ATOM 1629 N N . ASN B 1 78 ? -2.656 5.051 13.859 1 97 78 ASN B N 1
ATOM 1630 C CA . ASN B 1 78 ? -3.254 6.379 13.758 1 97 78 ASN B CA 1
ATOM 1631 C C . ASN B 1 78 ? -2.945 7.031 12.406 1 97 78 ASN B C 1
ATOM 1633 O O . ASN B 1 78 ? -3.48 8.094 12.094 1 97 78 ASN B O 1
ATOM 1637 N N . HIS B 1 79 ? -2.145 6.363 11.562 1 9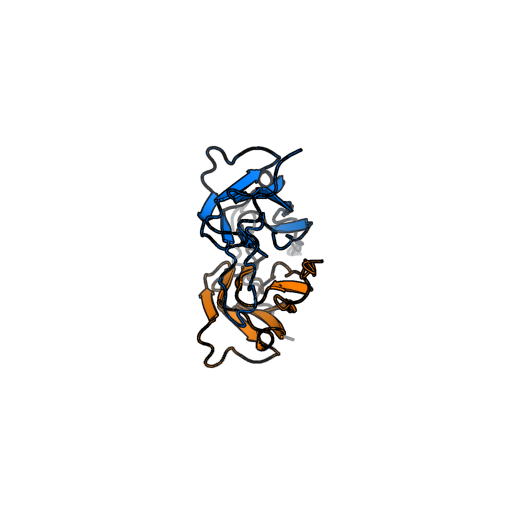7.31 79 HIS B N 1
ATOM 1638 C CA . HIS B 1 79 ? -1.675 6.996 10.336 1 97.31 79 HIS B CA 1
ATOM 1639 C C . HIS B 1 79 ? -2.086 6.191 9.102 1 97.31 79 HIS B C 1
ATOM 1641 O O . HIS B 1 79 ? -2.23 6.746 8.016 1 97.31 79 HIS B O 1
ATOM 1647 N N . TYR B 1 80 ? -2.203 4.922 9.281 1 98.25 80 TYR B N 1
ATOM 1648 C CA . TYR B 1 80 ? -2.516 4.062 8.141 1 98.25 80 TYR B CA 1
ATOM 1649 C C . TYR B 1 80 ? -3.156 2.758 8.602 1 98.25 80 TYR B C 1
ATOM 1651 O O . TYR B 1 80 ? -3.139 2.439 9.797 1 98.25 80 TYR B O 1
ATOM 1659 N N . SER B 1 81 ? -3.766 2.027 7.738 1 98.31 81 SER B N 1
ATOM 1660 C CA . SER B 1 81 ? -4.277 0.675 7.93 1 98.31 81 SER B CA 1
ATOM 1661 C C . SER B 1 81 ? -3.719 -0.28 6.879 1 98.31 81 SER B C 1
ATOM 1663 O O . SER B 1 81 ? -3.633 0.069 5.699 1 98.31 81 SER B O 1
ATOM 1665 N N . LEU B 1 82 ? -3.289 -1.438 7.359 1 97.81 82 LEU B N 1
ATOM 1666 C CA . LEU B 1 82 ? -2.799 -2.49 6.477 1 97.81 82 LEU B CA 1
ATOM 1667 C C . LEU B 1 82 ? -3.803 -3.637 6.387 1 97.81 82 LEU B C 1
ATOM 1669 O O . LEU B 1 82 ? -4.258 -4.148 7.41 1 97.81 82 LEU B O 1
ATOM 1673 N N . LEU B 1 83 ? -4.133 -3.959 5.191 1 97.44 83 LEU B N 1
ATOM 1674 C CA . LEU B 1 83 ? -4.961 -5.129 4.922 1 97.44 83 LEU B CA 1
ATOM 1675 C C . LEU B 1 83 ? -4.156 -6.203 4.195 1 97.44 83 LEU B C 1
ATOM 1677 O O . LEU B 1 83 ? -3.803 -6.039 3.025 1 97.44 83 LEU B O 1
ATOM 1681 N N . THR B 1 84 ? -3.875 -7.309 4.887 1 97.44 84 THR B N 1
ATOM 1682 C CA . THR B 1 84 ? -3.146 -8.43 4.301 1 97.44 84 THR B CA 1
ATOM 1683 C C . THR B 1 84 ? -4.102 -9.562 3.934 1 97.44 84 THR B C 1
ATOM 1685 O O . THR B 1 84 ? -4.867 -10.031 4.773 1 97.44 84 THR B O 1
ATOM 1688 N N . MET B 1 85 ? -4.047 -10 2.729 1 97.5 85 MET B N 1
ATOM 1689 C CA . MET 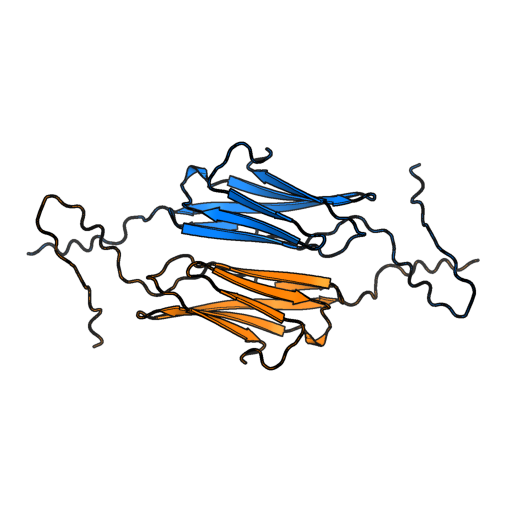B 1 85 ? -4.859 -11.109 2.238 1 97.5 85 MET B CA 1
ATOM 1690 C C . MET B 1 85 ? -3.975 -12.219 1.677 1 97.5 85 MET B C 1
ATOM 1692 O O . MET B 1 85 ? -3.051 -11.953 0.906 1 97.5 85 MET B O 1
ATOM 1696 N N . THR B 1 86 ? -4.223 -13.398 2.055 1 97.25 86 THR B N 1
ATOM 1697 C CA . THR B 1 86 ? -3.426 -14.539 1.617 1 97.25 86 THR B CA 1
ATOM 1698 C C . THR B 1 86 ? -4.289 -15.539 0.86 1 97.25 86 THR B C 1
ATOM 1700 O O . THR B 1 86 ? -5.512 -15.555 1.006 1 97.25 86 THR B O 1
ATOM 1703 N N . SER B 1 87 ? -3.643 -16.344 -0.03 1 96.12 87 SER B N 1
ATOM 1704 C CA . SER B 1 87 ? -4.309 -17.422 -0.753 1 96.12 87 SER B CA 1
ATOM 1705 C C . SER B 1 87 ? -5.551 -16.922 -1.48 1 96.12 87 SER B C 1
ATOM 1707 O O . SER B 1 87 ? -6.637 -17.484 -1.333 1 96.12 87 SER B O 1
ATOM 1709 N N . LEU B 1 88 ? -5.379 -15.93 -2.262 1 96.56 88 LEU B N 1
ATOM 1710 C CA . LEU B 1 88 ? -6.473 -15.258 -2.955 1 96.56 88 LEU B CA 1
ATOM 1711 C C . LEU B 1 88 ? -7.172 -16.203 -3.922 1 96.56 88 LEU B C 1
ATOM 1713 O O . LEU B 1 88 ? -6.52 -17.016 -4.578 1 96.56 88 LEU B O 1
ATOM 1717 N N . THR B 1 89 ? -8.484 -16.078 -3.996 1 95.44 89 THR B N 1
ATOM 1718 C CA . THR B 1 89 ? -9.305 -16.828 -4.938 1 95.44 89 THR B CA 1
ATOM 1719 C C . THR B 1 89 ? -10.227 -15.891 -5.715 1 95.44 89 THR B C 1
ATOM 1721 O O . THR B 1 89 ? -10.273 -14.695 -5.438 1 95.44 89 THR B O 1
ATOM 1724 N N . ALA B 1 90 ? -10.883 -16.422 -6.672 1 95 90 ALA B N 1
ATOM 1725 C CA . ALA B 1 90 ? -11.844 -15.641 -7.457 1 95 90 ALA B CA 1
ATOM 1726 C C . ALA B 1 90 ? -12.859 -14.953 -6.555 1 95 90 ALA B C 1
ATOM 1728 O O . ALA B 1 90 ? -13.344 -13.859 -6.867 1 95 90 ALA B O 1
ATOM 1729 N N . ALA B 1 91 ? -13.148 -15.594 -5.398 1 93.5 91 ALA B N 1
ATOM 1730 C CA . ALA B 1 91 ? -14.133 -15.039 -4.465 1 93.5 91 ALA B CA 1
ATOM 1731 C C . ALA B 1 91 ? -13.641 -13.734 -3.854 1 93.5 91 ALA B C 1
ATOM 1733 O O . ALA B 1 91 ? -14.422 -12.977 -3.273 1 93.5 91 ALA B O 1
ATOM 1734 N N . ASP B 1 92 ? -12.406 -13.555 -4.012 1 95.56 92 ASP B N 1
ATOM 1735 C CA . ASP B 1 92 ? -11.82 -12.344 -3.434 1 95.56 92 ASP B CA 1
ATOM 1736 C C . ASP B 1 92 ? -11.875 -11.188 -4.422 1 95.56 92 ASP B C 1
ATOM 1738 O O . ASP B 1 92 ? -11.469 -10.062 -4.098 1 95.56 92 ASP B O 1
ATOM 1742 N N . SER B 1 93 ? -12.328 -11.438 -5.645 1 97 93 SER B N 1
ATOM 1743 C CA . SER B 1 93 ? -12.617 -10.352 -6.566 1 97 93 SER B CA 1
ATOM 1744 C C . SER B 1 93 ? -13.789 -9.508 -6.074 1 97 93 SER B C 1
ATOM 1746 O O . SER B 1 93 ? -14.945 -9.922 -6.176 1 97 93 SER B O 1
ATOM 1748 N N . ALA B 1 94 ? -13.508 -8.305 -5.59 1 97.06 94 ALA B N 1
ATOM 1749 C CA . ALA B 1 94 ? -14.5 -7.461 -4.934 1 97.06 94 ALA B CA 1
ATOM 1750 C C . ALA B 1 94 ? -14.031 -6.012 -4.859 1 97.06 94 ALA B C 1
ATOM 1752 O O . ALA B 1 94 ? -12.914 -5.695 -5.273 1 97.06 94 ALA B O 1
ATOM 1753 N N . THR B 1 95 ? -14.938 -5.184 -4.457 1 98.19 95 THR B N 1
ATOM 1754 C CA . THR B 1 95 ? -14.57 -3.82 -4.09 1 98.19 95 THR B CA 1
ATOM 1755 C C . THR B 1 95 ? -14.156 -3.748 -2.623 1 98.19 95 THR B C 1
ATOM 1757 O O . THR B 1 95 ? -14.883 -4.207 -1.742 1 98.19 95 THR B O 1
ATOM 1760 N N . TYR B 1 96 ? -13.016 -3.248 -2.375 1 98.12 96 TYR B N 1
ATOM 1761 C CA . TYR B 1 96 ? -12.523 -3.031 -1.021 1 98.12 96 TYR B CA 1
ATOM 1762 C C . TYR B 1 96 ? -12.477 -1.544 -0.688 1 98.12 96 TYR B C 1
ATOM 1764 O O . TYR B 1 96 ? -11.852 -0.76 -1.4 1 98.12 96 TYR B O 1
ATOM 1772 N N . GLU B 1 97 ? -13.117 -1.194 0.403 1 98.62 97 GLU B N 1
ATOM 1773 C CA . GLU B 1 97 ? -13.234 0.203 0.808 1 98.62 97 GLU B CA 1
ATOM 1774 C C . GLU B 1 97 ? -12.617 0.434 2.184 1 98.62 97 GLU B C 1
ATOM 1776 O O . GLU B 1 97 ? -12.984 -0.238 3.152 1 98.62 97 GLU B O 1
ATOM 1781 N N . CYS B 1 98 ? -11.703 1.295 2.25 1 98.69 98 CYS B N 1
ATOM 1782 C CA . CYS B 1 98 ? -11.141 1.748 3.521 1 98.69 98 CYS B CA 1
ATOM 1783 C C . CYS B 1 98 ? -11.891 2.975 4.035 1 98.69 98 CYS B C 1
ATOM 1785 O O . CYS B 1 98 ? -12.078 3.945 3.301 1 98.69 98 CYS B O 1
ATOM 1787 N N . ILE B 1 99 ? -12.289 2.939 5.246 1 98.75 99 ILE B N 1
ATOM 1788 C CA . ILE B 1 99 ? -13.016 4.027 5.895 1 98.75 99 ILE B CA 1
ATOM 1789 C C . ILE B 1 99 ? -12.219 4.535 7.094 1 98.75 99 ILE B C 1
ATOM 1791 O O . ILE B 1 99 ? -11.797 3.748 7.941 1 98.75 99 ILE B O 1
ATOM 1795 N N . ALA B 1 100 ? -12.016 5.82 7.148 1 98.62 100 ALA B N 1
ATOM 1796 C CA . ALA B 1 100 ? -11.352 6.465 8.281 1 98.62 100 ALA B CA 1
ATOM 1797 C C . ALA B 1 100 ? -12.297 7.43 8.992 1 98.62 100 ALA B C 1
ATOM 1799 O O . ALA B 1 100 ? -12.969 8.234 8.344 1 98.62 100 ALA B O 1
ATOM 1800 N N . LYS B 1 101 ? -12.234 7.344 10.305 1 98.62 101 LYS B N 1
ATOM 1801 C CA . LYS B 1 101 ? -13.133 8.172 11.109 1 98.62 101 LYS B CA 1
ATOM 1802 C C . LYS B 1 101 ? -12.375 8.844 12.258 1 98.62 101 LYS B C 1
ATOM 1804 O O . LYS B 1 101 ? -11.477 8.25 12.844 1 98.62 101 LYS B O 1
ATOM 1809 N N . ASN B 1 102 ? -12.781 10.07 12.5 1 97.5 102 ASN B N 1
ATOM 1810 C CA . ASN B 1 102 ? -12.391 10.742 13.742 1 97.5 102 ASN B CA 1
ATOM 1811 C C . ASN B 1 102 ? -13.531 11.594 14.289 1 97.5 102 ASN B C 1
ATOM 1813 O O . ASN B 1 102 ? -14.672 11.477 13.852 1 97.5 102 ASN B O 1
ATOM 1817 N N . ALA B 1 103 ? -13.234 12.383 15.359 1 96.44 103 ALA B N 1
ATOM 1818 C CA . ALA B 1 103 ? -14.266 13.156 16.047 1 96.44 103 ALA B CA 1
ATOM 1819 C C . ALA B 1 103 ? -14.898 14.18 15.102 1 96.44 103 ALA B C 1
ATOM 1821 O O . ALA B 1 103 ? -15.977 14.711 15.383 1 96.44 103 ALA B O 1
ATOM 1822 N N . TYR B 1 104 ? -14.25 14.367 13.992 1 95.69 104 TYR B N 1
ATOM 1823 C CA . TYR B 1 104 ? -14.664 15.5 13.172 1 95.69 104 TYR B CA 1
ATOM 1824 C C . TYR B 1 104 ? -15.32 15.031 11.875 1 95.69 104 TYR B C 1
ATOM 1826 O O . TYR B 1 104 ? -15.922 15.82 11.156 1 95.69 104 TYR B O 1
ATOM 1834 N N . GLY B 1 105 ? -15.172 13.797 11.492 1 97.5 105 GLY B N 1
ATOM 1835 C CA . GLY B 1 105 ? -15.812 13.336 10.273 1 97.5 105 GLY B CA 1
ATOM 1836 C C . GLY B 1 105 ? -15.336 11.969 9.82 1 97.5 105 GLY B C 1
ATOM 1837 O O . GLY B 1 105 ? -14.82 11.188 10.625 1 97.5 105 GLY B O 1
ATOM 1838 N N . THR B 1 106 ? -15.734 11.688 8.578 1 98.44 106 THR B N 1
ATOM 1839 C CA . THR B 1 106 ? -15.43 10.398 7.965 1 98.44 106 THR B CA 1
ATOM 1840 C C . THR B 1 106 ? -14.961 10.594 6.523 1 98.44 106 THR B C 1
ATOM 1842 O O . THR B 1 106 ? -15.406 11.516 5.84 1 98.44 106 THR B O 1
ATOM 1845 N N . ALA B 1 107 ? -14.031 9.75 6.113 1 98.56 107 ALA B N 1
ATOM 1846 C CA . ALA B 1 107 ? -13.594 9.688 4.719 1 98.56 107 ALA B CA 1
ATOM 1847 C C . ALA B 1 107 ? -13.43 8.242 4.262 1 98.56 107 ALA B C 1
ATOM 1849 O O . ALA B 1 107 ? -13.227 7.34 5.082 1 98.56 107 ALA B O 1
ATOM 1850 N N . SER B 1 108 ? -13.547 8.047 2.932 1 98.75 108 SER B N 1
ATOM 1851 C CA . SER B 1 108 ? -13.359 6.691 2.414 1 98.75 108 SER B CA 1
ATOM 1852 C C . SER B 1 108 ? -12.688 6.711 1.047 1 98.75 108 SER B C 1
ATOM 1854 O O . SER B 1 108 ? -12.703 7.73 0.356 1 98.75 108 SER B O 1
ATOM 1856 N N . THR B 1 109 ? -12.039 5.695 0.692 1 98.81 109 THR B N 1
ATOM 1857 C CA . THR B 1 109 ? -11.453 5.418 -0.616 1 98.81 109 THR B CA 1
ATOM 1858 C C . THR B 1 109 ? -11.547 3.93 -0.946 1 98.81 109 THR B C 1
ATOM 1860 O O . THR B 1 109 ? -11.562 3.09 -0.045 1 98.81 109 THR B O 1
ATOM 1863 N N . SER B 1 110 ? -11.625 3.613 -2.268 1 98.62 110 SER B N 1
ATOM 1864 C CA . SER B 1 110 ? -11.891 2.219 -2.609 1 98.62 110 SER B CA 1
ATOM 1865 C C . SER B 1 110 ? -11.039 1.775 -3.799 1 98.62 110 SER B C 1
ATOM 1867 O O . SER B 1 110 ? -10.5 2.609 -4.527 1 98.62 110 SER B O 1
ATOM 1869 N N . THR B 1 111 ? -10.906 0.512 -3.885 1 98.62 111 THR B N 1
ATOM 1870 C CA . THR B 1 111 ? -10.266 -0.158 -5.008 1 98.62 111 THR B CA 1
ATOM 1871 C C . THR B 1 111 ? -11.023 -1.42 -5.398 1 98.62 111 THR B C 1
ATOM 1873 O O . THR B 1 111 ? -11.695 -2.029 -4.562 1 98.62 111 THR B O 1
ATOM 1876 N N . GLN B 1 112 ? -10.93 -1.765 -6.691 1 98.62 112 GLN B N 1
ATOM 1877 C CA . GLN B 1 112 ? -11.492 -3.008 -7.203 1 98.62 112 GLN B CA 1
ATOM 1878 C C . GLN B 1 112 ? -10.398 -4.039 -7.469 1 98.62 112 GLN B C 1
ATOM 1880 O O . GLN B 1 112 ? -9.469 -3.785 -8.242 1 98.62 112 GLN B O 1
ATOM 1885 N N . PHE B 1 113 ? -10.586 -5.191 -6.844 1 98.38 113 PHE B N 1
ATOM 1886 C CA . PHE B 1 113 ? -9.688 -6.301 -7.133 1 98.38 113 PHE B CA 1
ATOM 1887 C C . PHE B 1 113 ? -10.242 -7.18 -8.242 1 98.38 113 PHE B C 1
ATOM 1889 O O . PHE B 1 113 ? -11.43 -7.52 -8.234 1 98.38 113 PHE B O 1
ATOM 1896 N N . VAL B 1 114 ? -9.383 -7.535 -9.188 1 98.12 114 VAL B N 1
ATOM 1897 C CA . VAL B 1 114 ? -9.664 -8.555 -10.195 1 98.12 114 VAL B CA 1
ATOM 1898 C C . VAL B 1 114 ? -8.672 -9.703 -10.055 1 98.12 114 VAL B C 1
ATOM 1900 O O . VAL B 1 114 ? -7.473 -9.531 -10.289 1 98.12 114 VAL B O 1
ATOM 1903 N N . ILE B 1 115 ? -9.18 -10.852 -9.672 1 97.31 115 ILE B N 1
ATOM 1904 C CA . ILE B 1 115 ? -8.305 -12.008 -9.469 1 97.31 115 ILE B CA 1
ATOM 1905 C C . ILE B 1 115 ? -8.305 -12.875 -10.727 1 97.31 115 ILE B C 1
ATOM 1907 O O . ILE B 1 115 ? -9.359 -13.328 -11.18 1 97.31 115 ILE B O 1
ATOM 1911 N N . LYS B 1 116 ? -7.105 -13.07 -11.18 1 92.81 116 LYS B N 1
ATOM 1912 C CA . LYS B 1 116 ? -6.922 -13.867 -12.391 1 92.81 116 LYS B CA 1
ATOM 1913 C C . LYS B 1 116 ? -6.438 -15.273 -12.055 1 92.81 116 LYS B C 1
ATOM 1915 O O . LYS B 1 116 ? -5.633 -15.453 -11.141 1 92.81 116 LYS B O 1
ATOM 1920 N N . GLY B 1 117 ? -7.008 -16.25 -12.734 1 84.25 117 GLY B N 1
ATOM 1921 C CA . GLY B 1 117 ? -6.574 -17.625 -12.523 1 84.25 117 GLY B CA 1
ATOM 1922 C C . GLY B 1 117 ? -5.238 -17.938 -13.172 1 84.25 117 GLY B C 1
ATOM 1923 O O . GLY B 1 117 ? -4.727 -17.141 -13.961 1 84.25 117 GLY B O 1
ATOM 1924 N N . LEU B 1 118 ? -4.594 -19.031 -12.688 1 67.19 118 LEU B N 1
ATOM 1925 C CA . LEU B 1 118 ? -3.342 -19.516 -13.258 1 67.19 118 LEU B CA 1
ATOM 1926 C C . LEU B 1 118 ? -3.547 -20 -14.688 1 67.19 118 LEU B C 1
ATOM 1928 O O . LEU B 1 118 ? -2.578 -20.234 -15.414 1 67.19 118 LEU B O 1
ATOM 1932 N N . THR B 1 119 ? -4.73 -19.703 -15.234 1 53.22 119 THR B N 1
ATOM 1933 C CA . THR B 1 119 ? -4.988 -20.359 -16.516 1 53.22 119 THR B CA 1
ATOM 1934 C C . THR B 1 119 ? -3.791 -20.219 -17.453 1 53.22 119 THR B C 1
ATOM 1936 O O . THR B 1 119 ? -3.363 -21.188 -18.078 1 53.22 119 THR B O 1
ATOM 1939 N N . GLU B 1 120 ? -3.93 -18.844 -18.125 1 46.31 120 GLU B N 1
ATOM 1940 C CA . GLU B 1 120 ? -3.73 -18.688 -19.562 1 46.31 120 GLU B CA 1
ATOM 1941 C C . GLU B 1 120 ? -2.266 -18.891 -19.938 1 46.31 120 GLU B C 1
ATOM 1943 O O . GLU B 1 120 ? -1.838 -18.469 -21.016 1 46.31 120 GLU B O 1
ATOM 1948 N N . LYS B 1 121 ? -1.594 -18.641 -18.984 1 44.12 121 LYS B N 1
ATOM 1949 C CA . LYS B 1 121 ? -0.285 -18.797 -19.609 1 44.12 121 LYS B CA 1
ATOM 1950 C C . LYS B 1 121 ? -0.242 -20.062 -20.469 1 44.12 121 LYS B C 1
ATOM 1952 O O . LYS B 1 121 ? -0.955 -21.031 -20.203 1 44.12 121 LYS B O 1
ATOM 1957 N N . LYS B 1 122 ? 0.529 -19.891 -21.609 1 42.81 122 LYS B N 1
ATOM 1958 C CA . LYS B 1 122 ? 0.818 -20.703 -22.781 1 42.81 122 LYS B CA 1
ATOM 1959 C C . LYS B 1 122 ? 1.131 -22.141 -22.391 1 42.81 122 LYS B C 1
ATOM 1961 O O . LYS B 1 122 ? 2.16 -22.422 -21.766 1 42.81 122 LYS B O 1
ATOM 1966 N N . ILE B 1 123 ? 0.157 -22.875 -21.766 1 39.78 123 ILE B N 1
ATOM 1967 C CA . ILE B 1 123 ? 0.37 -24.297 -21.984 1 39.78 123 ILE B CA 1
ATOM 1968 C C . ILE B 1 123 ? 1.083 -24.516 -23.328 1 39.78 123 ILE B C 1
ATOM 1970 O O . ILE B 1 123 ? 0.522 -24.234 -24.391 1 39.78 123 ILE B O 1
ATOM 1974 N N . ILE B 1 124 ? 2.152 -23.938 -23.422 1 37.88 124 ILE B N 1
ATOM 1975 C CA . ILE B 1 124 ? 2.838 -24.406 -24.609 1 37.88 124 ILE B CA 1
ATOM 1976 C C . ILE B 1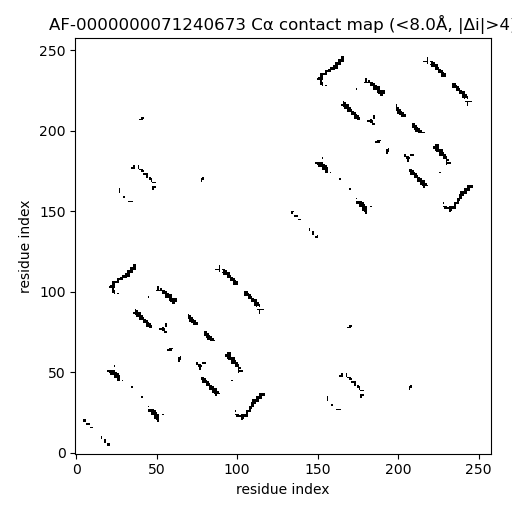 124 ? 2.586 -25.891 -24.812 1 37.88 124 ILE B C 1
ATOM 1978 O O . ILE B 1 124 ? 2.926 -26.703 -23.953 1 37.88 124 ILE B O 1
ATOM 1982 N N . SER B 1 125 ? 1.401 -26.219 -25.469 1 35.97 125 SER B N 1
ATOM 1983 C CA . SER B 1 125 ? 1.207 -27.484 -26.156 1 35.97 125 SER B CA 1
ATOM 1984 C C . SER B 1 125 ? 2.537 -28.078 -26.609 1 35.97 125 SER B C 1
ATOM 1986 O O . SER B 1 125 ? 3.195 -27.547 -27.5 1 35.97 125 SER B O 1
ATOM 1988 N N . MET B 1 126 ? 3.553 -28.125 -25.766 1 37.78 126 MET B N 1
ATOM 1989 C CA . MET B 1 126 ? 4.559 -29.031 -26.281 1 37.78 126 MET B CA 1
ATOM 1990 C C . MET B 1 126 ? 3.92 -30.344 -26.75 1 37.78 126 MET B C 1
ATOM 1992 O O . MET B 1 126 ? 3.484 -31.156 -25.922 1 37.78 126 MET B O 1
ATOM 1996 N N . LYS B 1 127 ? 2.902 -30.203 -27.578 1 35.88 127 LYS B N 1
ATOM 1997 C CA . LYS B 1 127 ? 2.682 -31.375 -28.422 1 35.88 127 LYS B CA 1
ATOM 1998 C C . LYS B 1 127 ? 4 -32.062 -28.797 1 35.88 127 LYS B C 1
ATOM 2000 O O . LYS B 1 127 ? 4.879 -31.422 -29.391 1 35.88 127 LYS B O 1
ATOM 2005 N N . LEU B 1 128 ? 4.57 -32.938 -27.938 1 34.56 128 LEU B N 1
ATOM 2006 C CA . LEU B 1 128 ? 5.301 -34.094 -28.469 1 34.56 128 LEU B CA 1
ATOM 2007 C C . LEU B 1 128 ? 4.762 -34.469 -29.844 1 34.56 128 LEU B C 1
ATOM 2009 O O . LEU B 1 128 ? 3.617 -34.938 -29.969 1 34.56 128 LEU B O 1
ATOM 2013 N N . CYS B 1 129 ? 5.117 -33.5 -30.766 1 29.83 129 CYS B N 1
ATOM 2014 C CA . CYS B 1 129 ? 5.117 -34.25 -32.031 1 29.83 129 CYS B CA 1
ATOM 2015 C C . CYS B 1 129 ? 6.102 -35.406 -31.969 1 29.83 129 CYS B C 1
ATOM 2017 O O . CYS B 1 129 ? 7.129 -35.344 -31.297 1 29.83 129 CYS B O 1
#

Secondary structure (DSSP, 8-state):
------------SS-----------EEPPPPSEEEEETT--EEEEEEEEE-PSP-EEEEEETTEE--S-SSEEEEE-SSEEEEEE-S--GGG-SEEEEEEEETTEEEEEEEEEEEEP------------/------------SS-----------EEPPPPSEEEEETT--EEEEEEEEE-PSP-EEEEEETTEE--S-SSEEEEE-SSEEEEEE-S--GGG-SEEEEEEEETTEEEEEEEEEEEEPSTTS--------

InterPro domains:
  IPR003599 Immunoglobulin domain subtype [SM00409] (31-116)
  IPR007110 Immunoglobulin-like domain [PS50835] (25-116)
  IPR013098 Immunoglobulin I-set [PF07679] (32-113)
  IPR013783 Immunoglobulin-like fold [G3DSA:2.60.40.10] (21-123)
  IPR036179 Immunoglobulin-like domain superfamily [SSF48726] (25-117)

Solvent-accessible surface area (backbone atoms only — not comparable to full-atom values): 14991 Å² total; per-residue (Å²): 134,83,76,73,79,71,78,69,77,77,68,80,64,102,49,77,70,72,70,71,69,82,34,40,38,37,66,45,79,52,63,62,70,45,76,41,39,49,62,30,46,46,67,47,69,46,36,44,43,43,52,39,81,68,40,46,75,46,56,23,51,70,85,32,66,80,66,91,59,84,49,54,48,80,48,77,49,75,46,38,34,38,41,39,36,42,63,36,42,67,85,62,41,38,42,41,34,43,35,35,34,34,99,66,33,66,32,72,42,48,28,33,40,41,46,35,67,84,63,76,60,75,68,66,72,71,63,81,118,136,81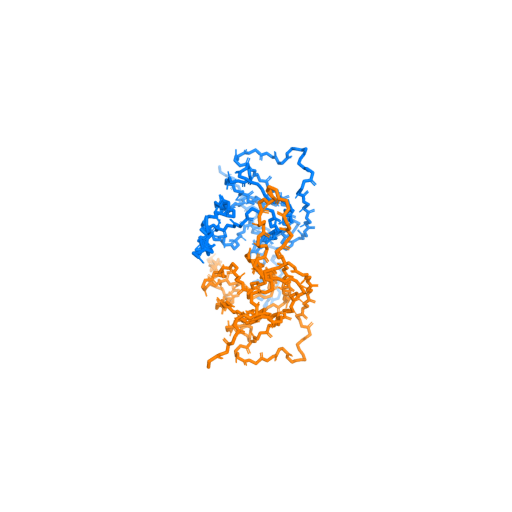,76,75,78,70,77,67,78,76,70,82,66,103,54,78,73,72,70,73,69,82,33,39,40,35,66,45,79,53,64,62,68,45,74,41,39,48,61,30,47,47,67,48,69,46,36,46,43,44,54,40,80,68,41,46,73,45,57,24,50,70,85,32,68,81,66,92,58,84,49,55,47,79,49,76,49,74,46,36,35,38,41,38,36,43,62,36,42,65,86,61,40,39,42,41,32,43,34,36,34,34,99,66,33,67,32,73,42,46,28,32,40,42,46,36,70,83,66,74,63,76,70,66,73,71,62,82,119

Nearest PDB structures (foldseek):
  7y95-assembly1_B  TM=9.186E-01  e=4.885E-10  Chelicerata
  7y73-assembly1_A  TM=9.213E-01  e=8.803E-10  Chelicerata
  6zr7-assembly1_AAA  TM=9.345E-01  e=2.383E-08  Homo sapiens
  7y54-assembly1_A  TM=8.984E-01  e=2.528E-08  Chelicerata
  6ygn-assembly1_A  TM=8.810E-01  e=1.873E-07  Homo sapiens

Foldseek 3Di:
DPPLPQVQPPDDDVDPSPSPRQDWWDWDADDAEDEAEAQAKDKDKIFTPDHDDDKDKAKDWQNHGDDPDPQWDWDDDSTMIMIIGGRDDQVSQTKMKMKMGDPVGIDIHIYTYGYDYPDDDCPVCPPPD/DPPLPQVQPPDDDVDPSPSPRQDWWDWDADDAEDEAEAQAKDKDKIFTPDHDDDKDKAKDWQNHGDDPDPQWDWDDDSTMIMIIGGRDDQVSQTKMKMKMGDPVGIDIHIYTYGYDYPPDDCPVCPPPD